Protein AF-A0A3N0VJS0-F1 (afdb_monomer)

InterPro domains:
  IPR021455 Protein of unknown function DUF3106 [PF11304] (31-137)

Structure (mmCIF, N/CA/C/O backbone):
data_AF-A0A3N0VJS0-F1
#
_entry.id   AF-A0A3N0VJS0-F1
#
loop_
_atom_site.group_PDB
_atom_site.id
_atom_site.type_symbol
_atom_site.label_atom_id
_atom_site.label_alt_id
_atom_site.label_comp_id
_atom_site.label_asym_id
_atom_site.label_entity_id
_atom_site.label_seq_id
_atom_site.pdbx_PDB_ins_code
_atom_site.Cartn_x
_atom_site.Cartn_y
_atom_site.Cartn_z
_atom_site.occupancy
_atom_site.B_iso_or_equiv
_atom_site.auth_seq_id
_atom_site.auth_comp_id
_atom_site.auth_asym_id
_atom_site.auth_atom_id
_atom_site.pdbx_PDB_model_num
ATOM 1 N N . MET A 1 1 ? 15.153 22.102 -9.097 1.00 31.20 1 MET A N 1
ATOM 2 C CA . MET A 1 1 ? 15.606 20.807 -8.544 1.00 31.20 1 MET A CA 1
ATOM 3 C C . MET A 1 1 ? 14.371 19.966 -8.296 1.00 31.20 1 MET A C 1
ATOM 5 O O . MET A 1 1 ? 13.789 20.044 -7.224 1.00 31.20 1 MET A O 1
ATOM 9 N N . GLU A 1 2 ? 13.907 19.251 -9.317 1.00 30.06 2 GLU A N 1
ATOM 10 C CA . GLU A 1 2 ? 12.776 18.336 -9.169 1.00 30.06 2 GLU A CA 1
ATOM 11 C C . GLU A 1 2 ? 13.295 17.010 -8.624 1.00 30.06 2 GLU A C 1
ATOM 13 O O . GLU A 1 2 ? 13.974 16.250 -9.314 1.00 30.06 2 GLU A O 1
ATOM 18 N N . VAL A 1 3 ? 13.022 16.757 -7.346 1.00 33.56 3 VAL A N 1
ATOM 19 C CA . VAL A 1 3 ? 13.246 15.449 -6.737 1.00 33.56 3 VAL A CA 1
ATOM 20 C C . VAL A 1 3 ? 12.113 14.550 -7.220 1.00 33.56 3 VAL A C 1
ATOM 22 O O . VAL A 1 3 ? 11.070 14.435 -6.581 1.00 33.56 3 VAL A O 1
ATOM 25 N N . VAL A 1 4 ? 12.300 13.943 -8.392 1.00 38.41 4 VAL A N 1
ATOM 26 C CA . VAL A 1 4 ? 11.505 12.792 -8.826 1.00 38.41 4 VAL A CA 1
ATOM 27 C C . VAL A 1 4 ? 11.850 11.659 -7.863 1.00 38.41 4 VAL A C 1
ATOM 29 O O . VAL A 1 4 ? 12.851 10.961 -8.032 1.00 38.41 4 VAL A O 1
ATOM 32 N N . VAL A 1 5 ? 11.071 11.550 -6.784 1.00 37.94 5 VAL A N 1
ATOM 33 C CA . VAL A 1 5 ? 11.158 10.453 -5.818 1.00 37.94 5 VAL A CA 1
ATOM 34 C C . VAL A 1 5 ? 10.912 9.168 -6.595 1.00 37.94 5 VAL A C 1
ATOM 36 O O . VAL A 1 5 ? 9.819 8.926 -7.107 1.00 37.94 5 VAL A O 1
ATOM 39 N N . ARG A 1 6 ? 11.993 8.405 -6.754 1.00 43.31 6 ARG A N 1
ATOM 40 C CA . ARG A 1 6 ? 12.036 7.130 -7.457 1.00 43.31 6 ARG A CA 1
ATOM 41 C C . ARG A 1 6 ? 11.068 6.178 -6.767 1.00 43.31 6 ARG A C 1
ATOM 43 O O . ARG A 1 6 ? 11.191 5.890 -5.584 1.00 43.31 6 ARG A O 1
ATOM 50 N N . LEU A 1 7 ? 10.052 5.799 -7.526 1.00 39.31 7 LEU A N 1
ATOM 51 C CA . LEU A 1 7 ? 8.934 4.980 -7.110 1.00 39.31 7 LEU A CA 1
ATOM 52 C C . LEU A 1 7 ? 9.391 3.516 -7.138 1.00 39.31 7 LEU A C 1
ATOM 54 O O . LEU A 1 7 ? 9.301 2.891 -8.187 1.00 39.31 7 LEU A O 1
ATOM 58 N N . ASP A 1 8 ? 9.909 2.979 -6.032 1.00 40.78 8 ASP A N 1
ATOM 59 C CA . ASP A 1 8 ? 10.103 1.531 -5.897 1.00 40.78 8 ASP A CA 1
ATOM 60 C C . ASP A 1 8 ? 8.716 0.867 -5.782 1.00 40.78 8 ASP A C 1
ATOM 62 O O . ASP A 1 8 ? 8.201 0.607 -4.697 1.00 40.78 8 ASP A O 1
ATOM 66 N N . LEU A 1 9 ? 8.097 0.527 -6.918 1.00 38.47 9 LEU A N 1
ATOM 67 C CA . LEU A 1 9 ? 6.846 -0.252 -6.985 1.00 38.47 9 LEU A CA 1
ATOM 68 C C . LEU A 1 9 ? 6.993 -1.626 -6.293 1.00 38.47 9 LEU A C 1
ATOM 70 O O . LEU A 1 9 ? 6.009 -2.308 -6.004 1.00 38.47 9 LEU A O 1
ATOM 74 N N . ARG A 1 10 ? 8.236 -2.014 -5.992 1.00 38.97 10 ARG A N 1
ATOM 75 C CA . ARG A 1 10 ? 8.681 -3.196 -5.248 1.00 38.97 10 ARG A CA 1
ATOM 76 C C . ARG A 1 10 ? 7.975 -3.334 -3.903 1.00 38.97 10 ARG A C 1
ATOM 78 O O . ARG A 1 10 ? 7.551 -4.442 -3.579 1.00 38.97 10 ARG A O 1
ATOM 85 N N . HIS A 1 11 ? 7.778 -2.253 -3.147 1.00 40.31 11 HIS A N 1
ATOM 86 C CA . HIS A 1 11 ? 7.129 -2.342 -1.833 1.00 40.31 11 HIS A CA 1
ATOM 87 C C . HIS A 1 11 ? 5.613 -2.176 -1.920 1.00 40.31 11 HIS A C 1
ATOM 89 O O . HIS A 1 11 ? 4.891 -2.808 -1.148 1.00 40.31 11 HIS A O 1
ATOM 95 N N . PHE A 1 12 ? 5.112 -1.442 -2.920 1.00 41.69 12 PHE A N 1
ATOM 96 C CA . PHE A 1 12 ? 3.679 -1.401 -3.212 1.00 41.69 12 PHE A CA 1
ATOM 97 C C . PHE A 1 12 ? 3.140 -2.773 -3.627 1.00 41.69 12 PHE A C 1
ATOM 99 O O . PHE A 1 12 ? 2.008 -3.114 -3.300 1.00 41.69 12 PHE A O 1
ATOM 106 N N . LEU A 1 13 ? 3.957 -3.581 -4.307 1.00 39.44 13 LEU A N 1
ATOM 107 C CA . LEU A 1 13 ? 3.586 -4.920 -4.737 1.00 39.44 13 LEU A CA 1
ATOM 108 C C . LEU A 1 13 ? 3.952 -5.979 -3.688 1.00 39.44 13 LEU A C 1
ATOM 110 O O . LEU A 1 13 ? 3.093 -6.782 -3.362 1.00 39.44 13 LEU A O 1
ATOM 114 N N . ALA A 1 14 ? 5.117 -5.936 -3.036 1.00 37.28 14 ALA A N 1
ATOM 115 C CA . ALA A 1 14 ? 5.469 -6.918 -1.998 1.00 37.28 14 ALA A CA 1
ATOM 116 C C . ALA A 1 14 ? 4.579 -6.843 -0.739 1.00 37.28 14 ALA A C 1
ATOM 118 O O . ALA A 1 14 ? 4.229 -7.879 -0.174 1.00 37.28 14 ALA A O 1
ATOM 119 N N . VAL A 1 15 ? 4.128 -5.650 -0.329 1.00 46.19 15 VAL A N 1
ATOM 120 C CA . VAL A 1 15 ? 3.191 -5.504 0.806 1.00 46.19 15 VAL A CA 1
ATOM 121 C C . VAL A 1 15 ? 1.756 -5.901 0.417 1.00 46.19 15 VAL A C 1
ATOM 123 O O . VAL A 1 15 ? 0.956 -6.293 1.268 1.00 46.19 15 VAL A O 1
ATOM 126 N N . LEU A 1 16 ? 1.425 -5.864 -0.877 1.00 45.94 16 LEU A N 1
ATOM 127 C CA . LEU A 1 16 ? 0.124 -6.267 -1.423 1.00 45.94 16 LEU A CA 1
ATOM 128 C C . LEU A 1 16 ? 0.080 -7.744 -1.867 1.00 45.94 16 LEU A C 1
ATOM 130 O O . LEU A 1 16 ? -1.015 -8.281 -2.051 1.00 45.94 16 LEU A O 1
ATOM 134 N N . LEU A 1 17 ? 1.250 -8.377 -2.033 1.00 47.22 17 LEU A N 1
ATOM 135 C CA . LEU A 1 17 ? 1.466 -9.727 -2.573 1.00 47.22 17 LEU A CA 1
ATOM 136 C C . LEU A 1 17 ? 1.878 -10.765 -1.522 1.00 47.22 17 LEU A C 1
ATOM 138 O O . LEU A 1 17 ? 2.012 -11.938 -1.851 1.00 47.22 17 LEU A O 1
ATOM 142 N N . MET A 1 18 ? 2.005 -10.407 -0.243 1.00 47.59 18 MET A N 1
ATOM 143 C CA . MET A 1 18 ? 1.989 -11.420 0.821 1.00 47.59 18 MET A CA 1
ATOM 144 C C . MET A 1 18 ? 0.544 -11.807 1.149 1.00 47.59 18 MET A C 1
ATOM 146 O O . MET A 1 18 ? 0.011 -11.562 2.229 1.00 47.59 18 MET A O 1
ATOM 150 N N . ALA A 1 19 ? -0.117 -12.402 0.155 1.00 53.59 19 ALA A N 1
ATOM 151 C CA . ALA A 1 19 ? -1.418 -13.038 0.276 1.00 53.59 19 ALA A CA 1
ATOM 152 C C . ALA A 1 19 ? -1.252 -14.476 0.791 1.00 53.59 19 ALA A C 1
ATOM 154 O O . ALA A 1 19 ? -1.581 -15.437 0.108 1.00 53.59 19 ALA A O 1
ATOM 155 N N . THR A 1 20 ? -0.775 -14.612 2.024 1.00 52.06 20 THR A N 1
ATOM 156 C CA . THR A 1 20 ? -1.018 -15.803 2.849 1.00 52.06 20 THR A CA 1
ATOM 157 C C . THR A 1 20 ? -1.493 -15.357 4.225 1.00 52.06 20 THR A C 1
ATOM 159 O O . THR A 1 20 ? -0.947 -15.735 5.256 1.00 52.06 20 THR A O 1
ATOM 162 N N . SER A 1 21 ? -2.509 -14.495 4.264 1.00 48.75 21 SER A N 1
ATOM 163 C CA . SER A 1 21 ? -3.336 -14.398 5.462 1.00 48.75 21 SER A CA 1
ATOM 164 C C . SER A 1 21 ? -4.265 -15.597 5.410 1.00 48.75 21 SER A C 1
ATOM 166 O O . SER A 1 21 ? -5.201 -15.615 4.610 1.00 48.75 21 SER A O 1
ATOM 168 N N . SER A 1 22 ? -3.954 -16.627 6.196 1.00 44.66 22 SER A N 1
ATOM 169 C CA . SER A 1 22 ? -4.880 -17.716 6.476 1.00 44.66 22 SER A CA 1
ATOM 170 C C . SER A 1 22 ? -6.246 -17.101 6.754 1.00 44.66 22 SER A C 1
ATOM 172 O O . SER A 1 22 ? -6.393 -16.321 7.696 1.00 44.66 22 SER A O 1
ATOM 174 N N . GLN A 1 23 ? -7.228 -17.408 5.908 1.00 45.56 23 GLN A N 1
ATOM 175 C CA . GLN A 1 23 ? -8.627 -17.114 6.187 1.00 45.56 23 GLN A CA 1
ATOM 176 C C . GLN A 1 23 ? -9.054 -18.056 7.312 1.00 45.56 23 GLN A C 1
ATOM 178 O O . GLN A 1 23 ? -9.759 -19.035 7.098 1.00 45.56 23 GLN A O 1
ATOM 183 N N . LEU A 1 24 ? -8.570 -17.808 8.527 1.00 47.25 24 LEU A N 1
ATOM 184 C CA . LEU A 1 24 ? -9.291 -18.277 9.691 1.00 47.25 24 LEU A CA 1
ATOM 185 C C . LEU A 1 24 ? -10.665 -17.615 9.575 1.00 47.25 24 LEU A C 1
ATOM 187 O O . LEU A 1 24 ? -10.732 -16.394 9.416 1.00 47.25 24 LEU A O 1
ATOM 191 N N . LEU A 1 25 ? -11.738 -18.410 9.612 1.00 47.09 25 LEU A N 1
ATOM 192 C CA . LEU A 1 25 ? -13.101 -17.940 9.878 1.00 47.09 25 LEU A CA 1
ATOM 193 C C . LEU A 1 25 ? -13.143 -17.336 11.298 1.00 47.09 25 LEU A C 1
ATOM 195 O O . LEU A 1 25 ? -13.806 -17.834 12.201 1.00 47.09 25 LEU A O 1
ATOM 199 N N . ALA A 1 26 ? -12.362 -16.290 11.533 1.00 54.22 26 ALA A N 1
ATOM 200 C CA . ALA A 1 26 ? -12.489 -15.445 12.692 1.00 54.22 26 ALA A CA 1
ATOM 201 C C . ALA A 1 26 ? -13.649 -14.501 12.391 1.00 54.22 26 ALA A C 1
ATOM 203 O O . ALA A 1 26 ? -13.669 -13.852 11.342 1.00 54.22 26 ALA A O 1
ATOM 204 N N . ALA A 1 27 ? -14.624 -14.447 13.298 1.00 67.31 27 ALA A N 1
ATOM 205 C CA . ALA A 1 27 ? -15.672 -13.439 13.248 1.00 67.31 27 ALA A CA 1
ATOM 206 C C . ALA A 1 27 ? -15.028 -12.060 13.036 1.00 67.31 27 ALA A C 1
ATOM 208 O O . ALA A 1 27 ? -14.044 -11.724 13.705 1.00 67.31 27 ALA A O 1
ATOM 209 N N . ALA A 1 28 ?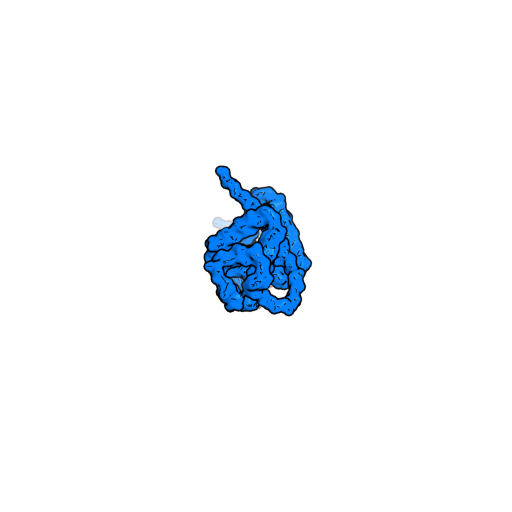 -15.541 -11.288 12.073 1.00 76.88 28 ALA A N 1
ATOM 210 C CA . ALA A 1 28 ? -14.953 -9.997 11.742 1.00 76.88 28 ALA A CA 1
ATOM 211 C C . ALA A 1 28 ? -14.888 -9.116 13.001 1.00 76.88 28 ALA A C 1
ATOM 213 O O . ALA A 1 28 ? -15.894 -9.016 13.714 1.00 76.88 28 ALA A O 1
ATOM 214 N N . PRO A 1 29 ? -13.727 -8.494 13.284 1.00 85.56 29 PRO A N 1
ATOM 215 C CA . PRO A 1 29 ? -13.489 -7.837 14.559 1.00 85.56 29 PRO A CA 1
ATOM 216 C C . PRO A 1 29 ? -14.524 -6.740 14.785 1.00 85.56 29 PRO A C 1
ATOM 218 O O . PRO A 1 29 ? -14.907 -6.035 13.848 1.00 85.56 29 PRO A O 1
ATOM 221 N N . GLN A 1 30 ? -14.968 -6.617 16.030 1.00 90.62 30 GLN A N 1
ATOM 222 C CA . GLN A 1 30 ? -15.715 -5.453 16.489 1.00 90.62 30 GLN A CA 1
ATOM 223 C C . GLN A 1 30 ? -14.749 -4.379 16.971 1.00 90.62 30 GLN A C 1
ATOM 225 O O . GLN A 1 30 ? -13.604 -4.685 17.314 1.00 90.62 30 GLN A O 1
ATOM 230 N N . TRP A 1 31 ? -15.209 -3.132 17.019 1.00 89.88 31 TRP A N 1
ATOM 231 C CA . TRP A 1 31 ? -14.392 -1.980 17.394 1.00 89.88 31 TRP A CA 1
ATOM 232 C C . TRP A 1 31 ? -13.645 -2.196 18.716 1.00 89.88 31 TRP A C 1
ATOM 234 O O . TRP A 1 31 ? -12.444 -1.947 18.810 1.00 89.88 31 TRP A O 1
ATOM 244 N N . GLN A 1 32 ? -14.337 -2.741 19.717 1.00 90.00 32 GLN A N 1
ATOM 245 C CA . GLN A 1 32 ? -13.798 -3.038 21.048 1.00 90.00 32 GLN A CA 1
ATOM 246 C C . GLN A 1 32 ? -12.710 -4.126 21.076 1.00 90.00 32 GLN A C 1
ATOM 248 O O . GLN A 1 32 ? -11.922 -4.169 22.014 1.00 90.00 32 GLN A O 1
ATOM 253 N N . ASN A 1 33 ? -12.647 -4.987 20.054 1.00 89.25 33 ASN A N 1
ATOM 254 C CA . ASN A 1 33 ? -11.657 -6.066 19.958 1.00 89.25 33 ASN A CA 1
ATOM 255 C C . ASN A 1 33 ? -10.362 -5.612 19.261 1.00 89.25 33 ASN A C 1
ATOM 257 O O . ASN A 1 33 ? -9.416 -6.391 19.149 1.00 89.25 33 ASN A O 1
ATOM 261 N N . LEU A 1 34 ? -10.320 -4.377 18.754 1.00 89.31 34 LEU A N 1
ATOM 262 C CA . LEU A 1 34 ? -9.126 -3.781 18.163 1.00 89.31 34 LEU A CA 1
ATOM 263 C C . LEU A 1 34 ? -8.190 -3.259 19.257 1.00 89.31 34 LEU A C 1
ATOM 265 O O . LEU A 1 34 ? -8.634 -2.758 20.289 1.00 89.31 34 LEU A O 1
ATOM 269 N N . SER A 1 35 ? -6.881 -3.311 19.011 1.00 91.19 35 SER A N 1
ATOM 270 C CA . SER A 1 35 ? -5.913 -2.685 19.909 1.00 91.19 35 SER A CA 1
ATOM 271 C C . SER A 1 35 ? -6.081 -1.157 19.912 1.00 91.19 35 SER A C 1
ATOM 273 O O . SER A 1 35 ? -6.500 -0.581 18.901 1.00 91.19 35 SER A O 1
ATOM 275 N N . PRO A 1 36 ? -5.678 -0.455 20.988 1.00 91.62 36 PRO A N 1
ATOM 276 C CA . PRO A 1 36 ? -5.749 1.006 21.034 1.00 91.62 36 PRO A CA 1
ATOM 277 C C . PRO A 1 36 ? -5.017 1.682 19.865 1.00 91.62 36 PRO A C 1
ATOM 279 O O . PRO A 1 36 ? -5.491 2.678 19.320 1.00 91.62 36 PRO A O 1
ATOM 282 N N . GLN A 1 37 ? -3.886 1.117 19.420 1.00 88.62 37 GLN A N 1
ATOM 283 C CA . GLN A 1 37 ? -3.163 1.653 18.263 1.00 88.62 37 GLN A CA 1
ATOM 284 C C . GLN A 1 37 ? -3.923 1.427 16.948 1.00 88.62 37 GLN A C 1
ATOM 286 O O . GLN A 1 37 ? -3.906 2.296 16.079 1.00 88.62 37 GLN A O 1
ATOM 291 N N . GLN A 1 38 ? -4.613 0.293 16.788 1.00 89.38 38 GLN A N 1
ATOM 292 C CA . GLN A 1 38 ? -5.453 0.046 15.613 1.00 89.38 38 GLN A CA 1
ATOM 293 C C . GLN A 1 38 ? -6.658 0.992 15.582 1.00 89.38 38 GLN A C 1
ATOM 295 O O . GLN A 1 38 ? -6.950 1.572 14.537 1.00 89.38 38 GLN A O 1
ATOM 300 N N . GLN A 1 39 ? -7.321 1.192 16.723 1.00 92.00 39 GLN A N 1
ATOM 301 C CA . GLN A 1 39 ? -8.429 2.139 16.853 1.00 92.00 39 GLN A CA 1
ATOM 302 C C . GLN A 1 39 ? -7.989 3.558 16.481 1.00 92.00 39 GLN A C 1
ATOM 304 O O . GLN A 1 39 ? -8.662 4.210 15.688 1.00 92.00 39 GLN A O 1
ATOM 309 N N . ALA A 1 40 ? -6.827 4.013 16.962 1.00 90.50 40 ALA A N 1
ATOM 310 C CA . ALA A 1 40 ? -6.293 5.336 16.633 1.00 90.50 40 ALA A CA 1
ATOM 311 C C . ALA A 1 40 ? -6.030 5.527 15.126 1.00 90.50 40 ALA A C 1
ATOM 313 O O . ALA A 1 40 ? -6.234 6.619 14.601 1.00 90.50 40 ALA A O 1
ATOM 314 N N . LEU A 1 41 ? -5.619 4.470 14.416 1.00 87.56 41 LEU A N 1
ATOM 315 C CA . LEU A 1 41 ? -5.406 4.513 12.965 1.00 87.56 41 LEU A CA 1
ATOM 316 C C . LEU A 1 41 ? -6.711 4.483 12.161 1.00 87.56 41 LEU A C 1
ATOM 318 O O . LEU A 1 41 ? -6.786 5.086 11.092 1.00 87.56 41 LEU A O 1
ATOM 322 N N . ILE A 1 42 ? -7.732 3.773 12.646 1.00 89.06 42 ILE A N 1
ATOM 323 C CA . ILE A 1 42 ? -9.007 3.614 11.934 1.00 89.06 42 ILE A CA 1
ATOM 324 C C . ILE A 1 42 ? -9.969 4.764 12.248 1.00 89.06 42 ILE A C 1
ATOM 326 O O . ILE A 1 42 ? -10.746 5.150 11.376 1.00 89.06 42 ILE A O 1
ATOM 330 N N . ALA A 1 43 ? -9.898 5.349 13.446 1.00 90.38 43 ALA A N 1
ATOM 331 C CA . ALA A 1 43 ? -10.789 6.413 13.902 1.00 90.38 43 ALA A CA 1
ATOM 332 C C . ALA A 1 43 ? -10.943 7.556 12.881 1.00 90.38 43 ALA A C 1
ATOM 334 O O . ALA A 1 43 ? -12.085 7.885 12.561 1.00 90.38 43 ALA A O 1
ATOM 335 N N . PRO A 1 44 ? -9.877 8.105 12.263 1.00 85.94 44 PRO A N 1
ATOM 336 C CA . PRO A 1 44 ? -10.029 9.145 11.245 1.00 85.94 44 PRO A CA 1
ATOM 337 C C . PRO A 1 44 ? -10.857 8.694 10.032 1.00 85.94 44 PRO A C 1
ATOM 339 O O . PRO A 1 44 ? -11.647 9.470 9.499 1.00 85.94 44 PRO A O 1
ATOM 342 N N . ALA A 1 45 ? -10.726 7.430 9.614 1.00 83.94 45 ALA A N 1
ATOM 343 C CA . ALA A 1 45 ? -11.443 6.883 8.461 1.00 83.94 45 ALA A CA 1
ATOM 344 C C . ALA A 1 45 ? -12.952 6.720 8.712 1.00 83.94 45 ALA A C 1
ATOM 346 O O . ALA A 1 45 ? -13.737 6.761 7.766 1.00 83.94 45 ALA A O 1
ATOM 347 N N . ILE A 1 46 ? -13.351 6.553 9.974 1.00 88.19 46 ILE A N 1
ATOM 348 C CA . ILE A 1 46 ? -14.751 6.440 10.414 1.00 88.19 46 ILE A CA 1
ATOM 349 C C . ILE A 1 46 ? -15.239 7.695 11.153 1.00 88.19 46 ILE A C 1
ATOM 351 O O . ILE A 1 46 ? -16.247 7.640 11.847 1.00 88.19 46 ILE A O 1
ATOM 355 N N . LYS A 1 47 ? -14.515 8.820 11.049 1.00 86.19 47 LYS A N 1
ATOM 356 C CA . LYS A 1 47 ? -14.825 10.087 11.744 1.00 86.19 47 LYS A CA 1
ATOM 357 C C . LYS A 1 47 ? -14.922 9.974 13.279 1.00 86.19 47 LYS A C 1
ATOM 359 O O . LYS A 1 47 ? -15.567 10.790 13.922 1.00 86.19 47 LYS A O 1
ATOM 364 N N . GLY A 1 48 ? -14.255 8.985 13.869 1.00 83.25 48 GLY A N 1
ATOM 365 C CA . GLY A 1 48 ? -14.238 8.727 15.311 1.00 83.25 48 GLY A CA 1
ATOM 366 C C . GLY A 1 48 ? -15.451 7.956 15.838 1.00 83.25 48 GLY A C 1
ATOM 367 O O . GLY A 1 48 ? -15.533 7.708 17.038 1.00 83.25 48 GLY A O 1
ATOM 368 N N . GLU A 1 49 ? -16.380 7.547 14.974 1.00 88.75 49 GLU A N 1
ATOM 369 C CA . GLU A 1 49 ? -17.626 6.903 15.386 1.00 88.75 49 GLU A CA 1
ATOM 370 C C . GLU A 1 49 ? -17.474 5.377 15.459 1.00 88.75 49 GLU A C 1
ATOM 372 O O . GLU A 1 49 ? -17.646 4.669 14.470 1.00 88.75 49 GLU A O 1
ATOM 377 N N . ALA A 1 50 ? -17.188 4.850 16.652 1.00 87.75 50 ALA A N 1
ATOM 378 C CA . ALA A 1 50 ? -17.038 3.409 16.897 1.00 87.75 50 ALA A CA 1
ATOM 379 C C . ALA A 1 50 ? -18.212 2.568 16.355 1.00 87.75 50 ALA A C 1
ATOM 381 O O . ALA A 1 50 ? -17.998 1.549 15.702 1.00 87.75 50 ALA A O 1
ATOM 382 N N . ALA A 1 51 ? -19.449 3.036 16.554 1.00 89.12 51 ALA A N 1
ATOM 383 C CA . ALA A 1 51 ? -20.650 2.353 16.076 1.00 89.12 51 ALA A CA 1
ATOM 384 C C . ALA A 1 51 ? -20.688 2.210 14.543 1.00 89.12 51 ALA A C 1
ATOM 386 O O . ALA A 1 51 ? -21.184 1.207 14.032 1.00 89.12 51 ALA A O 1
ATOM 387 N N . VAL A 1 52 ? -20.122 3.172 13.800 1.00 89.50 52 VAL A N 1
ATOM 388 C CA . VAL A 1 52 ? -20.033 3.101 12.334 1.00 89.50 52 VAL A CA 1
ATOM 389 C C . VAL A 1 52 ? -19.132 1.951 11.912 1.00 89.50 52 VAL A C 1
ATOM 391 O O . VAL A 1 52 ? -19.445 1.277 10.935 1.00 89.50 52 VAL A O 1
ATOM 394 N N . PHE A 1 53 ? -18.045 1.688 12.646 1.00 90.69 53 PHE A N 1
ATOM 395 C CA . PHE A 1 53 ? -17.164 0.561 12.348 1.00 90.69 53 PHE A CA 1
ATOM 396 C C . PHE A 1 53 ? -17.913 -0.766 12.427 1.00 90.69 53 PHE A C 1
ATOM 398 O O . PHE A 1 53 ? -17.830 -1.548 11.484 1.00 90.69 53 PHE A O 1
ATOM 405 N N . ASP A 1 54 ? -18.675 -0.992 13.498 1.00 91.00 54 ASP A N 1
ATOM 406 C CA . ASP A 1 54 ? -19.409 -2.244 13.720 1.00 91.00 54 ASP A CA 1
ATOM 407 C C . ASP A 1 54 ? -20.549 -2.459 12.710 1.00 91.00 54 ASP A C 1
ATOM 409 O O . ASP A 1 54 ? -20.908 -3.599 12.420 1.00 91.00 54 ASP A O 1
ATOM 413 N N . GLN A 1 55 ? -21.062 -1.384 12.104 1.00 90.62 55 GLN A N 1
ATOM 414 C CA . GLN A 1 55 ? -22.056 -1.435 11.025 1.00 90.62 55 GLN A CA 1
ATOM 415 C C . GLN A 1 55 ? -21.458 -1.724 9.638 1.00 90.62 55 GLN A C 1
ATOM 417 O O . GLN A 1 55 ? -22.200 -2.032 8.701 1.00 90.62 55 GLN A O 1
ATOM 422 N N . LEU A 1 56 ? -20.135 -1.620 9.458 1.00 87.88 56 LEU A N 1
ATOM 423 C CA . LEU A 1 56 ? -19.508 -1.949 8.175 1.00 87.88 56 LEU A CA 1
ATOM 424 C C . LEU A 1 56 ? -19.659 -3.448 7.881 1.00 87.88 56 LEU A C 1
ATOM 426 O O . LEU A 1 56 ? -19.605 -4.246 8.812 1.00 87.88 56 LEU A O 1
ATOM 430 N N . PRO A 1 57 ? -19.734 -3.868 6.604 1.00 90.12 57 PRO A N 1
ATOM 431 C CA . PRO A 1 57 ? -19.703 -5.285 6.252 1.00 90.12 57 PRO A CA 1
ATOM 432 C C . PRO A 1 57 ? -18.478 -5.991 6.841 1.00 90.12 57 PRO A C 1
ATOM 434 O O . PRO A 1 57 ? -17.385 -5.419 6.860 1.00 90.12 57 PRO A O 1
ATOM 437 N N . ASP A 1 58 ? -18.632 -7.250 7.245 1.00 88.00 58 ASP A N 1
ATOM 438 C CA . ASP A 1 58 ? -17.587 -8.058 7.890 1.00 88.00 58 ASP A CA 1
ATOM 439 C C . ASP A 1 58 ? -16.253 -8.016 7.137 1.00 88.00 58 ASP A C 1
ATOM 441 O O . ASP A 1 58 ? -15.201 -7.715 7.707 1.00 88.00 58 ASP A O 1
ATOM 445 N N . GLN A 1 59 ? -16.310 -8.199 5.815 1.00 83.81 59 GLN A N 1
ATOM 446 C CA . GLN A 1 59 ? -15.138 -8.131 4.948 1.00 83.81 59 GLN A CA 1
ATOM 447 C C . GLN A 1 59 ? -14.434 -6.767 5.032 1.00 83.81 59 GLN A C 1
ATOM 449 O O . GLN A 1 59 ? -13.207 -6.690 4.999 1.00 83.81 59 GLN A O 1
ATOM 454 N N . ARG A 1 60 ? -15.189 -5.671 5.154 1.00 86.19 60 ARG A N 1
ATOM 455 C CA . ARG A 1 60 ? -14.636 -4.317 5.259 1.00 86.19 60 ARG A CA 1
ATOM 456 C C . ARG A 1 60 ? -14.010 -4.074 6.631 1.00 86.19 60 ARG A C 1
ATOM 458 O O . ARG A 1 60 ? -12.914 -3.514 6.674 1.00 86.19 60 ARG A O 1
ATOM 465 N N . ARG A 1 61 ? -14.640 -4.535 7.719 1.00 89.94 61 ARG A N 1
ATOM 466 C CA . ARG A 1 61 ? -14.052 -4.476 9.072 1.00 89.94 61 ARG A CA 1
ATOM 467 C C . ARG A 1 61 ? -12.734 -5.238 9.127 1.00 89.94 61 ARG A C 1
ATOM 469 O O . ARG A 1 61 ? -11.726 -4.694 9.573 1.00 89.94 61 ARG A O 1
ATOM 476 N N . GLN A 1 62 ? -12.710 -6.448 8.570 1.00 89.00 62 GLN A N 1
ATOM 477 C CA . GLN A 1 62 ? -11.502 -7.262 8.494 1.00 89.00 62 GLN A CA 1
ATOM 478 C C . GLN A 1 62 ? -10.392 -6.571 7.688 1.00 89.00 62 GLN A C 1
ATOM 480 O O . GLN A 1 62 ? -9.256 -6.490 8.146 1.00 89.00 62 GLN A O 1
ATOM 485 N N . ARG A 1 63 ? -10.711 -5.989 6.523 1.00 84.00 63 ARG A N 1
ATOM 486 C CA . ARG A 1 63 ? -9.729 -5.252 5.705 1.00 84.00 63 ARG A CA 1
ATOM 487 C C . ARG A 1 63 ? -9.136 -4.040 6.422 1.00 84.00 63 ARG A C 1
ATOM 489 O O . ARG A 1 63 ? -7.940 -3.788 6.268 1.00 84.00 63 ARG A O 1
ATOM 496 N N . LEU A 1 64 ? -9.947 -3.300 7.178 1.00 86.00 64 LEU A N 1
ATOM 497 C CA . LEU A 1 64 ? -9.485 -2.166 7.981 1.00 86.00 64 LEU A CA 1
ATOM 498 C C . LEU A 1 64 ? -8.572 -2.626 9.120 1.00 86.00 64 LEU A C 1
ATOM 500 O O . LEU A 1 64 ? -7.487 -2.071 9.279 1.00 86.00 64 LEU A O 1
ATOM 504 N N . ALA A 1 65 ? -8.965 -3.670 9.851 1.00 87.75 65 ALA A N 1
ATOM 505 C CA . ALA A 1 65 ? -8.162 -4.237 10.930 1.00 87.75 65 ALA A CA 1
ATOM 506 C C . ALA A 1 65 ? -6.813 -4.778 10.422 1.00 87.75 65 ALA A C 1
ATOM 508 O O . ALA A 1 65 ? -5.763 -4.427 10.956 1.00 87.75 65 ALA A O 1
ATOM 509 N N . GLU A 1 66 ? -6.816 -5.559 9.336 1.00 86.56 66 GLU A N 1
ATOM 510 C CA . GLU A 1 66 ? -5.594 -6.041 8.675 1.00 86.56 66 GLU A CA 1
ATOM 511 C C . GLU A 1 66 ? -4.712 -4.882 8.190 1.00 86.56 66 GLU A C 1
ATOM 513 O O . GLU A 1 66 ? -3.490 -4.922 8.329 1.00 86.56 66 GLU A O 1
ATOM 518 N N . GLY A 1 67 ? -5.322 -3.844 7.610 1.00 85.31 67 GLY A N 1
ATOM 519 C CA . GLY A 1 67 ? -4.622 -2.643 7.160 1.00 85.31 67 GLY A CA 1
ATOM 520 C C . GLY A 1 67 ? -3.921 -1.917 8.304 1.00 85.31 67 GLY A C 1
ATOM 521 O O . GLY A 1 67 ? -2.742 -1.589 8.177 1.00 85.31 67 GLY A O 1
ATOM 522 N N . ALA A 1 68 ? -4.615 -1.736 9.429 1.00 86.62 68 ALA A N 1
ATOM 523 C CA . ALA A 1 68 ? -4.057 -1.126 10.629 1.00 86.62 68 ALA A CA 1
ATOM 524 C C . ALA A 1 68 ? -2.910 -1.966 11.210 1.00 86.62 68 ALA A C 1
ATOM 526 O O . ALA A 1 68 ? -1.846 -1.423 11.498 1.00 86.62 68 ALA A O 1
ATOM 527 N N . SER A 1 69 ? -3.066 -3.291 11.302 1.00 87.62 69 SER A N 1
ATOM 528 C CA . SER A 1 69 ? -1.985 -4.190 11.734 1.00 87.62 69 SER A CA 1
ATOM 529 C C . SER A 1 69 ? -0.741 -4.063 10.858 1.00 87.62 69 SER A C 1
ATOM 531 O O . SER A 1 69 ? 0.364 -3.932 11.380 1.00 87.62 69 SER A O 1
ATOM 533 N N . ARG A 1 70 ? -0.909 -4.050 9.528 1.00 83.44 70 ARG A N 1
ATOM 534 C CA . ARG A 1 70 ? 0.213 -3.871 8.594 1.00 83.44 70 ARG A CA 1
ATOM 535 C C . ARG A 1 70 ? 0.900 -2.526 8.798 1.00 83.44 70 ARG A C 1
ATOM 537 O O . ARG A 1 70 ? 2.120 -2.481 8.869 1.00 83.44 70 ARG A O 1
ATOM 544 N N . TRP A 1 71 ? 0.132 -1.448 8.942 1.00 85.81 71 TRP A N 1
ATOM 545 C CA . TRP A 1 71 ? 0.685 -0.114 9.180 1.00 85.81 71 TRP A CA 1
ATOM 546 C C . TRP A 1 71 ? 1.536 -0.050 10.454 1.00 85.81 71 TRP A C 1
ATOM 548 O O . TRP A 1 71 ? 2.608 0.558 10.474 1.00 85.81 71 TRP A O 1
ATOM 558 N N . LEU A 1 72 ? 1.081 -0.711 11.520 1.00 86.88 72 LEU A N 1
ATOM 559 C CA . LEU A 1 72 ? 1.813 -0.782 12.782 1.00 86.88 72 LEU A CA 1
ATOM 560 C C . LEU A 1 72 ? 3.120 -1.574 12.653 1.00 86.88 72 LEU A C 1
ATOM 562 O O . LEU A 1 72 ? 4.106 -1.196 13.277 1.00 86.88 72 LEU A O 1
ATOM 566 N N . GLN A 1 73 ? 3.156 -2.603 11.804 1.00 88.75 73 GLN A N 1
ATOM 567 C CA . GLN A 1 73 ? 4.351 -3.417 11.543 1.00 88.75 73 GLN A CA 1
ATOM 568 C C . GLN A 1 73 ? 5.356 -2.761 10.580 1.00 88.75 73 GLN A C 1
ATOM 570 O O . GLN A 1 73 ? 6.504 -3.194 10.522 1.00 88.75 73 GLN A O 1
ATOM 575 N N . MET A 1 74 ? 4.954 -1.729 9.830 1.00 86.06 74 MET A N 1
ATOM 576 C CA . MET A 1 74 ? 5.836 -1.036 8.885 1.00 86.06 74 MET A CA 1
ATOM 577 C C . MET A 1 74 ? 6.939 -0.230 9.584 1.00 86.06 74 MET A C 1
ATOM 579 O O . MET A 1 74 ? 6.697 0.423 10.604 1.00 86.06 74 MET A O 1
ATOM 583 N N . SER A 1 75 ? 8.128 -0.204 8.977 1.00 90.12 75 SER A N 1
ATOM 584 C CA . SER A 1 75 ? 9.198 0.735 9.333 1.00 90.12 75 SER A CA 1
ATOM 585 C C . SER A 1 75 ? 8.829 2.183 8.970 1.00 90.12 75 SER A C 1
ATOM 587 O O . SER A 1 75 ? 7.860 2.434 8.251 1.00 90.12 75 SER A O 1
ATOM 589 N N . ALA A 1 76 ? 9.604 3.159 9.453 1.00 87.12 76 ALA A N 1
ATOM 590 C CA . ALA A 1 76 ? 9.380 4.571 9.130 1.00 87.12 76 ALA A CA 1
ATOM 591 C C . ALA A 1 76 ? 9.429 4.838 7.613 1.00 87.12 76 ALA A C 1
ATOM 593 O O . ALA A 1 76 ? 8.527 5.489 7.086 1.00 87.12 76 ALA A O 1
ATOM 594 N N . ASP A 1 77 ? 10.409 4.261 6.912 1.00 84.69 77 ASP A N 1
ATOM 595 C CA . ASP A 1 77 ? 10.549 4.404 5.458 1.00 84.69 77 ASP A CA 1
ATOM 596 C C . ASP A 1 77 ? 9.366 3.776 4.712 1.00 84.69 77 ASP A C 1
ATOM 598 O O . ASP A 1 77 ? 8.780 4.393 3.824 1.00 84.69 77 ASP A O 1
ATOM 602 N N . GLN A 1 78 ? 8.934 2.584 5.135 1.00 84.06 78 GLN A N 1
ATOM 603 C CA . GLN A 1 78 ? 7.765 1.918 4.556 1.00 84.06 78 GLN A CA 1
ATOM 604 C C . GLN A 1 78 ? 6.480 2.729 4.761 1.00 84.06 78 GLN A C 1
ATOM 606 O O . GLN A 1 78 ? 5.643 2.801 3.861 1.00 84.06 78 GLN A O 1
ATOM 611 N N . ARG A 1 79 ? 6.312 3.373 5.925 1.00 85.50 79 ARG A N 1
ATOM 612 C CA . ARG A 1 79 ? 5.171 4.269 6.175 1.00 85.50 79 ARG A CA 1
ATOM 613 C C . ARG A 1 79 ? 5.244 5.537 5.331 1.00 85.50 79 ARG A C 1
ATOM 615 O O . ARG A 1 79 ? 4.198 6.000 4.875 1.00 85.50 79 ARG A O 1
ATOM 622 N N . ALA A 1 80 ? 6.433 6.101 5.117 1.00 86.19 80 ALA A N 1
ATOM 623 C CA . ALA A 1 80 ? 6.613 7.272 4.261 1.00 86.19 80 ALA A CA 1
ATOM 624 C C . ALA A 1 80 ? 6.200 6.960 2.816 1.00 86.19 80 ALA A C 1
ATOM 626 O O . ALA A 1 80 ? 5.385 7.683 2.237 1.00 86.19 80 ALA A O 1
ATOM 627 N N . GLU A 1 81 ? 6.663 5.829 2.280 1.00 80.12 81 GLU A N 1
ATOM 628 C CA . GLU A 1 81 ? 6.278 5.365 0.948 1.00 80.12 81 GLU A CA 1
ATOM 629 C C . GLU A 1 81 ? 4.766 5.095 0.867 1.00 80.12 81 GLU A C 1
ATOM 631 O O . GLU A 1 81 ? 4.075 5.626 -0.005 1.00 80.12 81 GLU A O 1
ATOM 636 N N . ALA A 1 82 ? 4.206 4.347 1.823 1.00 80.12 82 ALA A N 1
ATOM 637 C CA . ALA A 1 82 ? 2.774 4.054 1.859 1.00 80.12 82 ALA A CA 1
ATOM 638 C C . ALA A 1 82 ? 1.911 5.329 1.933 1.00 80.12 82 ALA A C 1
ATOM 640 O O . ALA A 1 82 ? 0.862 5.405 1.289 1.00 80.12 82 ALA A O 1
ATOM 641 N N . SER A 1 83 ? 2.362 6.347 2.673 1.00 81.94 83 SER A N 1
ATOM 642 C CA . SER A 1 83 ? 1.689 7.649 2.772 1.00 81.94 83 SER A CA 1
ATOM 643 C C . SER A 1 83 ? 1.688 8.391 1.437 1.00 81.94 83 SER A C 1
ATOM 645 O O . SER A 1 83 ? 0.654 8.923 1.029 1.00 81.94 83 SER A O 1
ATOM 647 N N . GLN A 1 84 ? 2.820 8.401 0.728 1.00 85.94 84 GLN A N 1
ATOM 648 C CA . GLN A 1 84 ? 2.923 9.011 -0.598 1.00 85.94 84 GLN A CA 1
ATOM 649 C C . GLN A 1 84 ? 1.977 8.330 -1.591 1.00 85.94 84 GLN A C 1
ATOM 651 O O . GLN A 1 84 ? 1.252 9.004 -2.323 1.00 85.94 84 GLN A O 1
ATOM 656 N N . GLN A 1 85 ? 1.922 7.001 -1.571 1.00 80.44 85 GLN A N 1
ATOM 657 C CA . GLN A 1 85 ? 1.057 6.237 -2.465 1.00 80.44 85 GLN A CA 1
ATOM 658 C C . GLN A 1 85 ? -0.425 6.442 -2.153 1.00 80.44 85 GLN A C 1
ATOM 660 O O . GLN A 1 85 ? -1.238 6.590 -3.068 1.00 80.44 85 GLN A O 1
ATOM 665 N N . LEU A 1 86 ? -0.781 6.528 -0.869 1.00 82.44 86 LEU A N 1
ATOM 666 C CA . LEU A 1 86 ? -2.132 6.886 -0.453 1.00 82.44 86 LEU A CA 1
ATOM 667 C C . LEU A 1 86 ? -2.509 8.294 -0.934 1.00 82.44 86 LEU A C 1
ATOM 669 O O . LEU A 1 86 ? -3.617 8.484 -1.430 1.00 82.44 86 LEU A O 1
ATOM 673 N N . ALA A 1 87 ? -1.598 9.264 -0.844 1.00 85.06 87 ALA A N 1
ATOM 674 C CA . ALA A 1 87 ? -1.839 10.612 -1.351 1.00 85.06 87 ALA A CA 1
ATOM 675 C C . ALA A 1 87 ? -2.056 10.617 -2.873 1.00 85.06 87 ALA A C 1
ATOM 677 O O . ALA A 1 87 ? -2.966 11.286 -3.362 1.00 85.06 87 ALA A O 1
ATOM 678 N N . THR A 1 88 ? -1.278 9.838 -3.630 1.00 84.12 88 THR A N 1
ATOM 679 C CA . THR A 1 88 ? -1.492 9.658 -5.075 1.00 84.12 88 THR A CA 1
ATOM 680 C C . THR A 1 88 ? -2.866 9.048 -5.353 1.00 84.12 88 THR A C 1
ATOM 682 O O . THR A 1 88 ? -3.630 9.593 -6.144 1.00 84.12 88 THR A O 1
ATOM 685 N N . TRP A 1 89 ? -3.236 7.981 -4.643 1.00 83.19 89 TRP A N 1
ATOM 686 C CA . TRP A 1 89 ? -4.548 7.338 -4.763 1.00 83.19 89 TRP A CA 1
ATOM 687 C C . TRP A 1 89 ? -5.720 8.285 -4.458 1.00 83.19 89 TRP A C 1
ATOM 689 O O . TRP A 1 89 ? -6.749 8.278 -5.141 1.00 83.19 89 TRP A O 1
ATOM 699 N N . GLN A 1 90 ? -5.577 9.128 -3.433 1.00 83.56 90 GLN A N 1
ATOM 700 C CA . GLN A 1 90 ? -6.590 10.116 -3.060 1.00 83.56 90 GLN A CA 1
ATOM 701 C C . GLN A 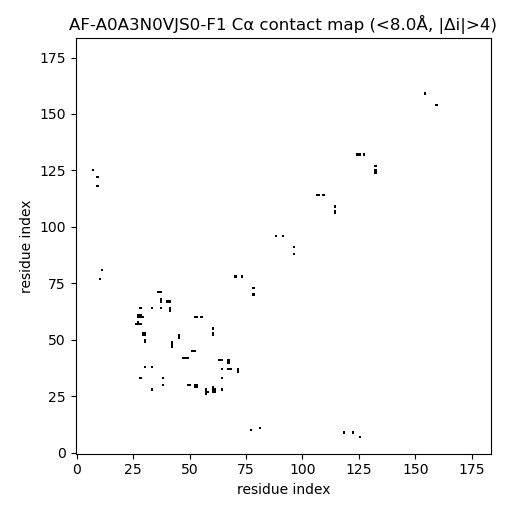1 90 ? -6.786 11.190 -4.136 1.00 83.56 90 GLN A C 1
ATOM 703 O O . GLN A 1 90 ? -7.907 11.671 -4.291 1.00 83.56 90 GLN A O 1
ATOM 708 N N . ARG A 1 91 ? -5.746 11.515 -4.912 1.00 90.62 91 ARG A N 1
ATOM 709 C CA . ARG A 1 91 ? -5.825 12.466 -6.033 1.00 90.62 91 ARG A CA 1
ATOM 710 C C . ARG A 1 91 ? -6.410 11.864 -7.313 1.00 90.62 91 ARG A C 1
ATOM 712 O O . ARG A 1 91 ? -6.904 12.623 -8.138 1.00 90.62 91 ARG A O 1
ATOM 719 N N . MET A 1 92 ? -6.378 10.539 -7.471 1.00 87.56 92 MET A N 1
ATOM 720 C CA . MET A 1 92 ? -6.971 9.863 -8.631 1.00 87.56 92 MET A CA 1
ATOM 721 C C . MET A 1 92 ? -8.491 10.056 -8.679 1.00 87.56 92 MET A C 1
ATOM 723 O O . MET A 1 92 ? -9.179 9.949 -7.656 1.00 87.56 92 MET A O 1
ATOM 727 N N . ASN A 1 93 ? -9.023 10.274 -9.878 1.00 91.19 93 ASN A N 1
ATOM 728 C CA . ASN A 1 93 ? -10.458 10.305 -10.136 1.00 91.19 93 ASN A CA 1
ATOM 729 C C . ASN A 1 93 ? -11.062 8.884 -10.178 1.00 91.19 93 ASN A C 1
ATOM 731 O O . ASN A 1 93 ? -10.363 7.877 -10.060 1.00 91.19 93 ASN A O 1
ATOM 735 N N . ALA A 1 94 ? -12.387 8.787 -10.316 1.00 89.62 94 ALA A N 1
ATOM 736 C CA . ALA A 1 94 ? -13.087 7.501 -10.285 1.00 89.62 94 ALA A CA 1
ATOM 737 C C . ALA A 1 94 ? -12.642 6.539 -11.403 1.00 89.62 94 ALA A C 1
ATOM 739 O O . ALA A 1 94 ? -12.471 5.350 -11.141 1.00 89.62 94 ALA A O 1
ATOM 740 N N . VAL A 1 95 ? -12.409 7.054 -12.615 1.00 89.62 95 VAL A N 1
ATOM 741 C CA . VAL A 1 95 ? -11.978 6.256 -13.773 1.00 89.62 95 VAL A CA 1
ATOM 742 C C . VAL A 1 95 ? -10.563 5.726 -13.558 1.00 89.62 95 VAL A C 1
ATOM 744 O O . VAL A 1 95 ? -10.316 4.535 -13.720 1.00 89.62 95 VAL A O 1
ATOM 747 N N . GLU A 1 96 ? -9.640 6.579 -13.117 1.00 82.06 96 GLU A N 1
ATOM 748 C CA . GLU A 1 96 ? -8.257 6.185 -12.826 1.00 82.06 96 GLU A CA 1
ATOM 749 C C . GLU A 1 96 ? -8.189 5.131 -11.717 1.00 82.06 96 GLU A C 1
ATOM 751 O O . GLU A 1 96 ? -7.485 4.126 -11.843 1.00 82.06 96 GLU A O 1
ATOM 756 N N . ARG A 1 97 ? -8.963 5.319 -10.639 1.00 82.12 97 ARG A N 1
ATOM 757 C CA . ARG A 1 97 ? -9.055 4.331 -9.557 1.00 82.12 97 ARG A CA 1
ATOM 758 C C . ARG A 1 97 ? -9.574 2.998 -10.069 1.00 82.12 97 ARG A C 1
ATOM 760 O O . ARG A 1 97 ? -9.010 1.967 -9.711 1.00 82.12 97 ARG A O 1
ATOM 767 N N . GLN A 1 98 ? -10.607 3.015 -10.908 1.00 85.94 98 GLN A N 1
ATOM 768 C CA . GLN A 1 98 ? -11.177 1.802 -11.483 1.00 85.94 98 GLN A CA 1
ATOM 769 C C . GLN A 1 98 ? -10.141 1.038 -12.318 1.00 85.94 98 GLN A C 1
ATOM 771 O O . GLN A 1 98 ? -9.925 -0.145 -12.072 1.00 85.94 98 GLN A O 1
ATOM 776 N N . GLN A 1 99 ? -9.396 1.727 -13.185 1.00 80.75 99 GLN A N 1
ATOM 777 C CA . GLN A 1 99 ? -8.327 1.110 -13.981 1.00 80.75 99 GLN A CA 1
ATOM 778 C C . GLN A 1 99 ? -7.222 0.484 -13.120 1.00 80.75 99 GLN A C 1
ATOM 780 O O . GLN A 1 99 ? -6.621 -0.526 -13.489 1.00 80.75 99 GLN A O 1
ATOM 785 N N . VAL A 1 100 ? -6.890 1.091 -11.978 1.00 81.25 100 VAL A N 1
ATOM 786 C CA . VAL A 1 100 ? -5.910 0.513 -11.048 1.00 81.25 100 VAL A CA 1
ATOM 787 C C . VAL A 1 100 ? -6.481 -0.724 -10.348 1.00 81.25 100 VAL A C 1
ATOM 789 O O . VAL A 1 100 ? -5.759 -1.707 -10.173 1.00 81.25 100 VAL A O 1
ATOM 792 N N . LEU A 1 101 ? -7.759 -0.706 -9.955 1.00 81.75 101 LEU A N 1
ATOM 793 C CA . LEU A 1 101 ? -8.420 -1.867 -9.350 1.00 81.75 101 LEU A CA 1
ATOM 794 C C . LEU A 1 101 ? -8.509 -3.043 -10.324 1.00 81.75 101 LEU A C 1
ATOM 796 O O . LEU A 1 101 ? -8.231 -4.169 -9.915 1.00 81.75 101 LEU A O 1
ATOM 800 N N . GLU A 1 102 ? -8.838 -2.782 -11.587 1.00 82.44 102 GLU A N 1
ATOM 801 C CA . GLU A 1 102 ? -8.915 -3.783 -12.657 1.00 82.44 102 GLU A CA 1
ATOM 802 C C . GLU A 1 102 ? -7.554 -4.427 -12.908 1.00 82.44 102 GLU A C 1
ATOM 804 O O . GLU A 1 102 ? -7.405 -5.634 -12.721 1.00 82.44 102 GLU A O 1
ATOM 809 N N . ARG A 1 103 ? -6.516 -3.620 -13.167 1.00 79.31 103 ARG A N 1
ATOM 810 C CA . ARG A 1 103 ? -5.145 -4.127 -13.351 1.00 79.31 103 ARG A CA 1
ATOM 811 C C . ARG A 1 103 ? -4.650 -4.928 -12.151 1.00 79.31 103 ARG A C 1
ATOM 813 O O . ARG A 1 103 ? -3.956 -5.933 -12.298 1.00 79.31 103 ARG A O 1
ATOM 820 N N . ARG A 1 104 ? -5.013 -4.509 -10.935 1.00 80.12 104 ARG A N 1
ATOM 821 C CA . ARG A 1 104 ? -4.695 -5.266 -9.722 1.00 80.12 104 ARG A CA 1
ATOM 822 C C . ARG A 1 104 ? -5.433 -6.604 -9.687 1.00 80.12 104 ARG A C 1
ATOM 824 O O . ARG A 1 104 ? -4.838 -7.593 -9.266 1.00 80.12 104 ARG A O 1
ATOM 831 N N . ALA A 1 105 ? -6.714 -6.636 -10.042 1.00 81.31 105 ALA A N 1
ATOM 832 C CA . ALA A 1 105 ? -7.504 -7.863 -10.064 1.00 81.31 105 ALA A CA 1
ATOM 833 C C . ALA A 1 105 ? -6.944 -8.857 -11.090 1.00 81.31 105 ALA A C 1
ATOM 835 O O . ALA A 1 105 ? -6.705 -10.010 -10.734 1.00 81.31 105 ALA A O 1
ATOM 836 N N . GLU A 1 106 ? -6.634 -8.386 -12.299 1.00 81.50 106 GLU A N 1
ATOM 837 C CA . GLU A 1 106 ? -5.970 -9.163 -13.350 1.00 81.50 106 GLU A CA 1
ATOM 838 C C . GLU A 1 106 ? -4.655 -9.751 -12.848 1.00 81.50 106 GLU A C 1
ATOM 840 O O . GLU A 1 106 ? -4.469 -10.966 -12.851 1.00 81.50 106 GLU A O 1
ATOM 845 N N . PHE A 1 107 ? -3.774 -8.914 -12.303 1.00 80.06 107 PHE A N 1
ATOM 846 C CA . PHE A 1 107 ? -2.490 -9.369 -11.793 1.00 80.06 107 PHE A CA 1
ATOM 847 C C . PHE A 1 107 ? -2.630 -10.408 -10.666 1.00 80.06 107 PHE A C 1
ATOM 849 O O . PHE A 1 107 ? -1.904 -11.399 -10.638 1.00 80.06 107 PHE A O 1
ATOM 856 N N . ARG A 1 108 ? -3.596 -10.234 -9.753 1.00 81.25 108 ARG A N 1
ATOM 857 C CA . ARG A 1 108 ? -3.863 -11.205 -8.676 1.00 81.25 108 ARG A CA 1
ATOM 858 C C . ARG A 1 108 ? -4.460 -12.518 -9.173 1.00 81.25 108 ARG A C 1
ATOM 860 O O . ARG A 1 108 ? -4.353 -13.512 -8.461 1.00 81.25 108 ARG A O 1
ATOM 867 N N . SER A 1 109 ? -5.103 -12.511 -10.337 1.00 86.06 109 SER A N 1
ATOM 868 C CA . SER A 1 109 ? -5.644 -13.717 -10.965 1.00 86.06 109 SER A CA 1
ATOM 869 C C . SER A 1 109 ? -4.571 -14.559 -11.662 1.00 86.06 109 SER A C 1
ATOM 871 O O . SER A 1 109 ? -4.794 -15.742 -11.910 1.00 86.06 109 SER A O 1
ATOM 873 N N . LEU A 1 110 ? -3.394 -13.980 -11.940 1.00 82.25 110 LEU A N 1
ATOM 874 C CA . LEU A 1 110 ? -2.280 -14.703 -12.549 1.00 82.25 110 LEU A CA 1
ATOM 875 C C . LEU A 1 110 ? -1.752 -15.804 -11.610 1.00 82.25 110 LEU A C 1
ATOM 877 O O . LEU A 1 110 ? -1.722 -15.606 -10.394 1.00 82.25 110 LEU A O 1
ATOM 881 N N . PRO A 1 111 ? -1.255 -16.937 -12.137 1.00 89.56 111 PRO A N 1
ATOM 882 C CA . PRO A 1 111 ? -0.503 -17.913 -11.350 1.00 89.56 111 PRO A CA 1
ATOM 883 C C . PRO A 1 111 ? 0.698 -17.274 -10.633 1.00 89.56 111 PRO A C 1
ATOM 885 O O . PRO A 1 111 ? 1.315 -16.343 -11.146 1.00 89.56 111 PRO A O 1
ATOM 888 N N . SER A 1 112 ? 1.095 -17.794 -9.470 1.00 84.62 112 SER A N 1
ATOM 889 C CA . SER A 1 112 ? 2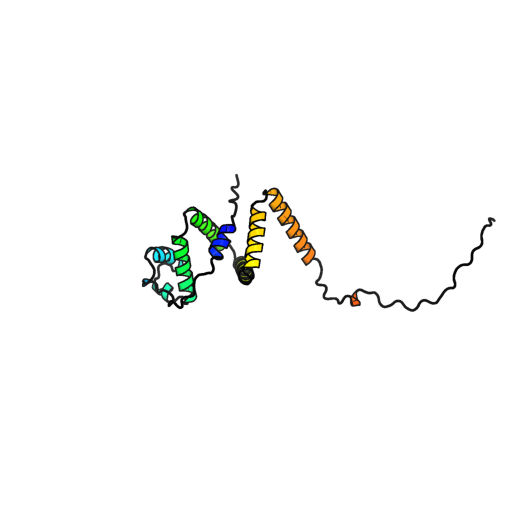.199 -17.224 -8.672 1.00 84.62 112 SER A CA 1
ATOM 890 C C . SER A 1 112 ? 3.524 -17.115 -9.439 1.00 84.62 112 SER A C 1
ATOM 892 O O . SER A 1 112 ? 4.251 -16.136 -9.283 1.00 84.62 112 SER A O 1
ATOM 894 N N . PHE A 1 113 ? 3.822 -18.082 -10.313 1.00 84.56 113 PHE A N 1
ATOM 895 C CA . PHE A 1 113 ? 4.989 -18.038 -11.198 1.00 84.56 113 PHE A CA 1
ATOM 896 C C . PHE A 1 113 ? 4.941 -16.846 -12.168 1.00 84.56 113 PHE A C 1
ATOM 898 O O . PHE A 1 113 ? 5.929 -16.134 -12.341 1.00 84.56 113 PHE A O 1
ATOM 905 N N . GLU A 1 114 ? 3.774 -16.596 -12.757 1.00 81.75 114 GLU A N 1
ATOM 906 C CA . GLU A 1 114 ? 3.527 -15.485 -13.677 1.00 81.75 114 GLU A CA 1
ATOM 907 C C . GLU A 1 114 ? 3.639 -14.131 -12.966 1.00 81.75 114 GLU A C 1
ATOM 909 O O . GLU A 1 114 ? 4.303 -13.217 -13.460 1.00 81.75 114 GLU A O 1
ATOM 914 N N . GLN A 1 115 ? 3.086 -14.033 -11.753 1.00 78.88 115 GLN A N 1
ATOM 915 C CA . GLN A 1 115 ? 3.256 -12.863 -10.888 1.00 78.88 115 GLN A CA 1
ATOM 916 C C . GLN A 1 115 ? 4.742 -12.594 -10.606 1.00 78.88 115 GLN A C 1
ATOM 918 O O . GLN A 1 115 ? 5.209 -11.463 -10.746 1.00 78.88 115 GLN A O 1
ATOM 923 N N . GLY A 1 116 ? 5.498 -13.640 -10.252 1.00 79.50 116 GLY A N 1
ATOM 924 C CA . GLY A 1 116 ? 6.935 -13.557 -9.991 1.00 79.50 116 GLY A CA 1
ATOM 925 C C . GLY A 1 116 ? 7.737 -13.097 -11.209 1.00 79.50 116 GLY A C 1
ATOM 926 O O . GLY A 1 116 ? 8.603 -12.231 -11.082 1.00 79.50 116 GLY A O 1
ATOM 927 N N . ARG A 1 117 ? 7.414 -13.610 -12.402 1.00 83.19 117 ARG A N 1
ATOM 928 C CA . ARG A 1 117 ? 8.054 -13.181 -13.652 1.00 83.19 117 ARG A CA 1
ATOM 929 C C . ARG A 1 117 ? 7.821 -11.697 -13.925 1.00 83.19 117 ARG A C 1
ATOM 931 O O . ARG A 1 117 ? 8.774 -10.991 -14.249 1.00 83.19 117 ARG A O 1
ATOM 938 N N . LEU A 1 118 ? 6.584 -11.223 -13.776 1.00 78.69 118 LEU A N 1
ATOM 939 C CA . LEU A 1 118 ? 6.247 -9.821 -14.027 1.00 78.69 118 LEU A CA 1
ATOM 940 C C . LEU A 1 118 ? 6.950 -8.885 -13.033 1.00 78.69 118 LEU A C 1
ATOM 942 O O . LEU A 1 118 ? 7.469 -7.838 -13.415 1.00 78.69 118 LEU A O 1
ATOM 946 N N . LEU A 1 119 ? 7.032 -9.296 -11.767 1.00 81.06 119 LEU A N 1
ATOM 947 C CA . LEU A 1 119 ? 7.772 -8.577 -10.730 1.00 81.06 119 LEU A CA 1
ATOM 948 C C . LEU A 1 119 ? 9.270 -8.490 -11.022 1.00 81.06 119 LEU A C 1
ATOM 950 O O . LEU A 1 119 ? 9.878 -7.442 -10.807 1.00 81.06 119 LEU A O 1
ATOM 954 N N . GLU A 1 120 ? 9.870 -9.567 -11.521 1.00 80.81 120 GLU A N 1
ATOM 955 C CA . GLU A 1 120 ? 11.282 -9.569 -11.898 1.00 80.81 120 GLU A CA 1
ATOM 956 C C . GLU A 1 120 ? 11.542 -8.670 -13.111 1.00 80.81 120 GLU A C 1
ATOM 958 O O . GLU A 1 120 ? 12.489 -7.887 -13.117 1.00 80.81 120 GLU A O 1
ATOM 963 N N . GLN A 1 121 ? 10.676 -8.716 -14.125 1.00 78.56 121 GLN A N 1
ATOM 964 C CA . GLN A 1 121 ? 10.765 -7.804 -15.267 1.00 78.56 121 GLN A CA 1
ATOM 965 C C . GLN A 1 121 ? 10.664 -6.341 -14.824 1.00 78.56 121 GLN A C 1
ATOM 967 O O . GLN A 1 121 ? 11.475 -5.516 -15.249 1.00 78.56 121 GLN A O 1
ATOM 972 N N . HIS A 1 122 ? 9.728 -6.035 -13.924 1.00 79.56 122 HIS A N 1
ATOM 973 C CA . HIS A 1 122 ? 9.584 -4.698 -13.359 1.00 79.56 122 HIS A CA 1
ATOM 974 C C . HIS A 1 122 ? 10.842 -4.252 -12.611 1.00 79.56 122 HIS A C 1
ATOM 976 O O . HIS A 1 122 ? 11.355 -3.160 -12.836 1.00 79.56 122 HIS A O 1
ATOM 982 N N . ARG A 1 123 ? 11.393 -5.132 -11.772 1.00 79.50 123 ARG A N 1
ATOM 983 C CA . ARG A 1 123 ? 12.633 -4.876 -11.037 1.00 79.50 123 ARG A CA 1
ATOM 984 C C . ARG A 1 123 ? 13.792 -4.537 -11.973 1.00 79.50 123 ARG A C 1
ATOM 986 O O . ARG A 1 123 ? 14.557 -3.615 -11.703 1.00 79.50 123 ARG A O 1
ATOM 993 N N . ARG A 1 124 ? 13.943 -5.298 -13.059 1.00 78.56 124 ARG A N 1
ATOM 994 C CA . ARG A 1 124 ? 14.997 -5.061 -14.055 1.00 78.56 124 ARG A CA 1
ATOM 995 C C . ARG A 1 124 ? 14.800 -3.723 -14.755 1.00 78.56 124 ARG A C 1
ATOM 997 O O . ARG A 1 124 ? 15.781 -3.033 -14.988 1.00 78.56 124 ARG A O 1
ATOM 1004 N N . PHE A 1 125 ? 13.554 -3.351 -15.038 1.00 79.12 125 PHE A N 1
ATOM 1005 C CA . PHE A 1 125 ? 13.214 -2.052 -15.604 1.00 79.12 125 PHE A CA 1
ATOM 1006 C C . PHE A 1 125 ? 13.554 -0.886 -14.662 1.00 79.12 125 PHE A C 1
ATOM 1008 O O . PHE A 1 125 ? 14.195 0.068 -15.093 1.00 79.12 125 PHE A O 1
ATOM 1015 N N . GLU A 1 126 ? 13.198 -0.975 -13.378 1.00 78.56 126 GLU A N 1
ATOM 1016 C CA . GLU A 1 126 ? 13.524 0.055 -12.376 1.00 78.56 126 GLU A CA 1
ATOM 1017 C C . GLU A 1 126 ? 15.034 0.254 -12.202 1.00 78.56 126 GLU A C 1
ATOM 1019 O O . GLU A 1 126 ? 15.487 1.361 -11.912 1.00 78.56 126 GLU A O 1
ATOM 1024 N N . ALA A 1 127 ? 15.819 -0.809 -12.398 1.00 84.44 127 ALA A N 1
ATOM 1025 C CA . ALA A 1 127 ? 17.275 -0.759 -12.324 1.00 84.44 127 ALA A CA 1
ATOM 1026 C C . ALA A 1 127 ? 17.936 -0.078 -13.541 1.00 84.44 127 ALA A C 1
ATOM 1028 O O . ALA A 1 127 ? 19.127 0.232 -13.479 1.00 84.44 127 ALA A O 1
ATOM 1029 N N . LEU A 1 128 ? 17.203 0.159 -14.639 1.00 82.19 128 LEU A N 1
ATOM 1030 C CA . LEU A 1 128 ? 17.747 0.829 -15.823 1.00 82.19 128 LEU A CA 1
ATOM 1031 C C . LEU A 1 128 ? 18.011 2.322 -15.554 1.00 82.19 128 LEU A C 1
ATOM 1033 O O . LEU A 1 128 ? 17.266 2.955 -14.801 1.00 82.19 128 LEU A O 1
ATOM 1037 N N . PRO A 1 129 ? 19.011 2.937 -16.211 1.00 89.56 129 PRO A N 1
ATOM 1038 C CA . PRO A 1 129 ? 19.186 4.385 -16.207 1.00 89.56 129 PRO A CA 1
ATOM 1039 C C . PRO A 1 129 ? 17.922 5.122 -16.692 1.00 89.56 129 PRO A C 1
ATOM 1041 O O . PRO A 1 129 ? 17.250 4.636 -17.604 1.00 89.56 129 PRO A O 1
ATOM 1044 N N . PRO A 1 130 ? 17.617 6.333 -16.185 1.00 87.75 130 PRO A N 1
ATOM 1045 C CA . PRO A 1 130 ? 16.387 7.056 -16.532 1.00 87.75 130 PRO A CA 1
ATOM 1046 C C . PRO A 1 130 ? 16.169 7.240 -18.040 1.00 87.75 130 PRO A C 1
ATOM 1048 O O . PRO A 1 130 ? 15.061 7.067 -18.535 1.00 87.75 130 PRO A O 1
ATOM 1051 N N . MET A 1 131 ? 17.237 7.528 -18.791 1.00 87.94 131 MET A N 1
ATOM 1052 C CA . MET A 1 131 ? 17.156 7.682 -20.246 1.00 87.94 131 MET A CA 1
ATOM 1053 C C . MET A 1 131 ? 16.750 6.377 -20.949 1.00 87.94 131 MET A C 1
ATOM 1055 O O . MET A 1 131 ? 16.029 6.408 -21.943 1.00 87.94 131 MET A O 1
ATOM 1059 N N . GLU A 1 132 ? 17.202 5.228 -20.449 1.00 81.38 132 GLU A N 1
ATOM 1060 C CA . GLU A 1 132 ? 16.830 3.924 -21.002 1.00 81.38 132 GLU A CA 1
ATOM 1061 C C . GLU A 1 132 ? 15.395 3.548 -20.636 1.00 81.38 132 GLU A C 1
ATOM 1063 O O . GLU A 1 132 ? 14.676 3.008 -21.477 1.00 81.38 132 GLU A O 1
ATOM 1068 N N . GLN A 1 133 ? 14.948 3.904 -19.428 1.00 80.56 133 GLN A N 1
ATOM 1069 C CA . GLN A 1 133 ? 13.553 3.734 -19.029 1.00 80.56 133 GLN A CA 1
ATOM 1070 C C . GLN A 1 133 ? 12.607 4.507 -19.954 1.00 80.56 133 GLN A C 1
ATOM 1072 O O . GLN A 1 133 ? 11.636 3.931 -20.441 1.00 80.56 133 GLN A O 1
ATOM 1077 N N . GLU A 1 134 ? 12.898 5.781 -20.239 1.00 86.81 134 GLU A N 1
ATOM 1078 C CA . GLU A 1 134 ? 12.079 6.599 -21.146 1.00 86.81 134 GLU A CA 1
ATOM 1079 C C . GLU A 1 134 ? 12.076 6.042 -22.572 1.00 86.81 134 GLU A C 1
ATOM 1081 O O . GLU A 1 134 ? 11.009 5.861 -23.158 1.00 86.81 134 GLU A O 1
ATOM 1086 N N . ARG A 1 135 ? 13.241 5.637 -23.100 1.00 86.06 135 ARG A N 1
ATOM 1087 C CA . ARG A 1 135 ? 13.316 4.979 -24.418 1.00 86.06 135 ARG A CA 1
ATOM 1088 C C . ARG A 1 135 ? 12.441 3.732 -24.487 1.00 86.06 135 ARG A C 1
ATOM 1090 O O . ARG A 1 135 ? 11.779 3.508 -25.501 1.00 86.06 135 ARG A O 1
ATOM 1097 N N . LEU A 1 136 ? 12.438 2.921 -23.430 1.00 82.56 136 LEU A N 1
ATOM 1098 C CA . LEU A 1 136 ? 11.637 1.706 -23.383 1.00 82.5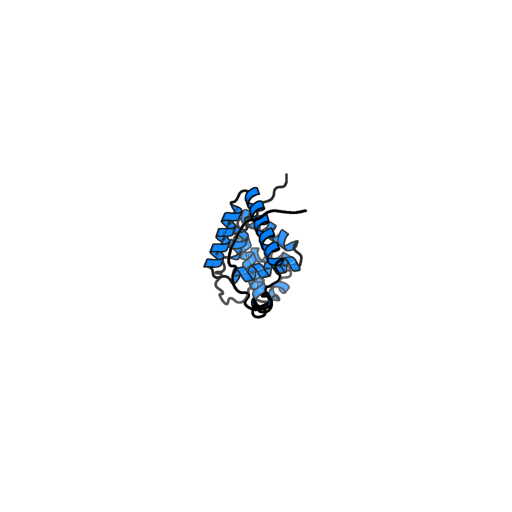6 136 LEU A CA 1
ATOM 1099 C C . LEU A 1 136 ? 10.138 2.025 -23.282 1.00 82.56 136 LEU A C 1
ATOM 1101 O O . LEU A 1 136 ? 9.346 1.417 -24.000 1.00 82.56 136 LEU A O 1
ATOM 1105 N N . LYS A 1 137 ? 9.740 3.009 -22.466 1.00 81.62 137 LYS A N 1
ATOM 1106 C CA . LYS A 1 137 ? 8.347 3.488 -22.395 1.00 81.62 137 LYS A CA 1
ATOM 1107 C C . LYS A 1 137 ? 7.855 3.989 -23.753 1.00 81.62 137 LYS A C 1
ATOM 1109 O O . LYS A 1 137 ? 6.769 3.601 -24.176 1.00 81.62 137 LYS A O 1
ATOM 1114 N N . ASP A 1 138 ? 8.656 4.790 -24.452 1.00 84.31 138 ASP A N 1
ATOM 1115 C CA . ASP A 1 138 ? 8.322 5.319 -25.780 1.00 84.31 138 ASP A CA 1
ATOM 1116 C C . ASP A 1 138 ? 8.239 4.2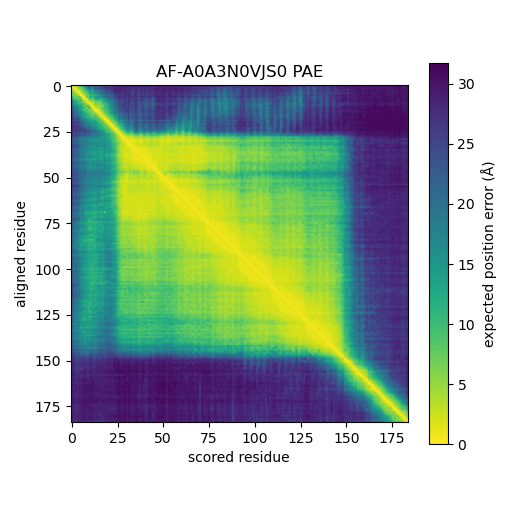20 -26.840 1.00 84.31 138 ASP A C 1
ATOM 1118 O O . ASP A 1 138 ? 7.404 4.271 -27.747 1.00 84.31 138 ASP A O 1
ATOM 1122 N N . PHE A 1 139 ? 9.112 3.214 -26.753 1.00 82.19 139 PHE A N 1
ATOM 1123 C CA . PHE A 1 139 ? 9.042 2.035 -27.608 1.00 82.19 139 PHE A CA 1
ATOM 1124 C C . PHE A 1 139 ? 7.719 1.284 -27.408 1.00 82.19 139 PHE A C 1
ATOM 1126 O O . PHE A 1 139 ? 7.001 1.053 -28.381 1.00 82.19 139 PHE A O 1
ATOM 1133 N N . TYR A 1 140 ? 7.357 0.968 -26.160 1.00 75.50 140 TYR A N 1
ATOM 1134 C CA . TYR A 1 140 ? 6.101 0.274 -25.864 1.00 75.50 140 TYR A CA 1
ATOM 1135 C C . TYR A 1 140 ? 4.870 1.108 -26.216 1.00 75.50 140 TYR A C 1
ATOM 1137 O O . TYR A 1 140 ? 3.930 0.565 -26.790 1.00 75.50 140 TYR A O 1
ATOM 1145 N N . ARG A 1 141 ? 4.874 2.419 -25.934 1.00 79.88 141 ARG A N 1
ATOM 1146 C CA . ARG A 1 141 ? 3.770 3.320 -26.293 1.00 79.88 141 ARG A CA 1
ATOM 1147 C C . ARG A 1 141 ? 3.501 3.281 -27.794 1.00 79.88 141 ARG A C 1
ATOM 1149 O O . ARG A 1 141 ? 2.380 2.986 -28.192 1.00 79.88 141 ARG A O 1
ATOM 1156 N N . ARG A 1 142 ? 4.538 3.478 -28.615 1.00 81.56 142 ARG A N 1
ATOM 1157 C CA . ARG A 1 142 ? 4.413 3.424 -30.080 1.00 81.56 142 ARG A CA 1
ATOM 1158 C C . ARG A 1 142 ? 3.949 2.061 -30.571 1.00 81.56 142 ARG A C 1
ATOM 1160 O O . ARG A 1 142 ? 3.156 1.991 -31.499 1.00 81.56 142 ARG A O 1
ATOM 1167 N N . ASN A 1 143 ? 4.433 0.983 -29.961 1.00 79.75 143 ASN A N 1
ATOM 1168 C CA . ASN A 1 143 ? 4.042 -0.366 -30.350 1.00 79.75 143 ASN A CA 1
ATOM 1169 C C . ASN A 1 143 ? 2.556 -0.645 -30.046 1.00 79.75 143 ASN A C 1
ATOM 1171 O O . ASN A 1 143 ? 1.852 -1.174 -30.900 1.00 79.75 143 ASN A O 1
ATOM 1175 N N . ILE A 1 144 ? 2.061 -0.231 -28.875 1.00 74.00 144 ILE A N 1
ATOM 1176 C CA . ILE A 1 144 ? 0.639 -0.344 -28.507 1.00 74.00 144 ILE A CA 1
ATOM 1177 C C . ILE A 1 144 ? -0.229 0.541 -29.410 1.00 74.00 144 ILE A C 1
ATOM 1179 O O . ILE A 1 144 ? -1.272 0.098 -29.884 1.00 74.00 144 ILE A O 1
ATOM 1183 N N . GLU A 1 145 ? 0.203 1.773 -29.689 1.00 71.38 145 GLU A N 1
ATOM 1184 C CA . GLU A 1 145 ? -0.489 2.674 -30.617 1.00 71.38 145 GLU A CA 1
ATOM 1185 C C . GLU A 1 145 ? -0.574 2.062 -32.020 1.00 71.38 145 GLU A C 1
ATOM 1187 O O . GLU A 1 145 ? -1.653 2.019 -32.598 1.00 71.38 145 GLU A O 1
ATOM 1192 N N . GLN A 1 146 ? 0.524 1.511 -32.544 1.00 67.81 146 GLN A N 1
ATOM 1193 C CA . GLN A 1 146 ? 0.536 0.820 -33.837 1.00 67.81 146 GLN A CA 1
ATOM 1194 C C . GLN A 1 146 ? -0.399 -0.392 -33.863 1.00 67.81 146 GLN A C 1
ATOM 1196 O O . GLN A 1 146 ? -1.099 -0.585 -34.852 1.00 67.81 146 GLN A O 1
ATOM 1201 N N . GLN A 1 147 ? -0.455 -1.181 -32.786 1.00 60.03 147 GLN A N 1
ATOM 1202 C CA . GLN A 1 147 ? -1.395 -2.299 -32.681 1.00 60.03 147 GLN A CA 1
ATOM 1203 C C . GLN A 1 147 ? -2.857 -1.832 -32.657 1.00 60.03 147 GLN A C 1
ATOM 1205 O O . GLN A 1 147 ? -3.693 -2.447 -33.309 1.00 60.03 147 GLN A O 1
ATOM 1210 N N . ASN A 1 148 ? -3.163 -0.724 -31.978 1.00 62.88 148 ASN A N 1
ATOM 1211 C CA . ASN A 1 148 ? -4.511 -0.146 -31.944 1.00 62.88 148 ASN A CA 1
ATOM 1212 C C . ASN A 1 148 ? -4.916 0.569 -33.247 1.00 62.88 148 ASN A C 1
ATOM 1214 O O . ASN A 1 148 ? -6.104 0.806 -33.462 1.00 62.88 148 ASN A O 1
ATOM 1218 N N . LEU A 1 149 ? -3.954 0.941 -34.098 1.00 59.19 149 LEU A N 1
ATOM 1219 C CA . LEU A 1 149 ? -4.197 1.545 -35.416 1.00 59.19 149 LEU A CA 1
ATOM 1220 C C . LEU A 1 149 ? -4.486 0.503 -36.506 1.00 59.19 149 LEU A C 1
ATOM 1222 O O . LEU A 1 149 ? -5.008 0.857 -37.564 1.00 59.19 149 LEU A O 1
ATOM 1226 N N . LEU A 1 150 ? -4.164 -0.770 -36.269 1.00 47.84 150 LEU A N 1
ATOM 1227 C CA . LEU A 1 150 ? -4.572 -1.858 -37.147 1.00 47.84 150 LEU A CA 1
ATOM 1228 C C . LEU A 1 150 ? -6.042 -2.183 -36.840 1.00 47.84 150 LEU A C 1
ATOM 1230 O O . LEU A 1 150 ? -6.351 -2.522 -35.695 1.00 47.84 150 LEU A O 1
ATOM 1234 N N . PRO A 1 151 ? -6.974 -2.083 -37.812 1.00 50.78 151 PRO A N 1
ATOM 1235 C CA . PRO A 1 151 ? -8.336 -2.542 -37.579 1.00 50.78 151 PRO A CA 1
ATOM 1236 C C . PRO A 1 151 ? -8.274 -4.013 -37.149 1.00 50.78 151 PRO A C 1
ATOM 1238 O O . PRO A 1 151 ? -7.445 -4.758 -37.687 1.00 50.78 151 PRO A O 1
ATOM 1241 N N . PRO A 1 152 ? -9.119 -4.462 -36.201 1.00 49.34 152 PRO A N 1
ATOM 1242 C CA . PRO A 1 152 ? -9.196 -5.881 -35.904 1.00 49.34 152 PRO A CA 1
ATOM 1243 C C . PRO A 1 152 ? -9.440 -6.601 -37.231 1.00 49.34 152 PRO A C 1
ATOM 1245 O O . PRO A 1 152 ? -10.302 -6.186 -38.012 1.00 49.34 152 PRO A O 1
ATOM 1248 N N . LEU A 1 153 ? -8.645 -7.632 -37.522 1.00 44.62 153 LEU A N 1
ATOM 1249 C CA . LEU A 1 153 ? -8.828 -8.494 -38.689 1.00 44.62 153 LEU A CA 1
ATOM 1250 C C . LEU A 1 153 ? -10.116 -9.309 -38.483 1.00 44.62 153 LEU A C 1
ATOM 1252 O O . LEU A 1 153 ? -10.089 -10.500 -38.208 1.00 44.62 153 LEU A O 1
ATOM 1256 N N . VAL A 1 154 ? -11.263 -8.632 -38.542 1.00 53.81 154 VAL A N 1
ATOM 1257 C CA . VAL A 1 154 ? -12.604 -9.230 -38.547 1.00 53.81 154 VAL A CA 1
ATOM 1258 C C . VAL A 1 154 ? -12.964 -9.675 -39.966 1.00 53.81 154 VAL A C 1
ATOM 1260 O O . VAL A 1 154 ? -13.960 -10.358 -40.172 1.00 53.81 154 VAL A O 1
ATOM 1263 N N . GLN A 1 155 ? -12.148 -9.323 -40.963 1.00 54.41 155 GLN A N 1
ATOM 1264 C CA . GLN A 1 155 ? -12.312 -9.845 -42.310 1.00 54.41 155 GLN A CA 1
ATOM 1265 C C . GLN A 1 155 ? -11.590 -11.195 -42.410 1.00 54.41 155 GLN A C 1
ATOM 1267 O O . GLN A 1 155 ? -10.372 -11.231 -42.209 1.00 54.41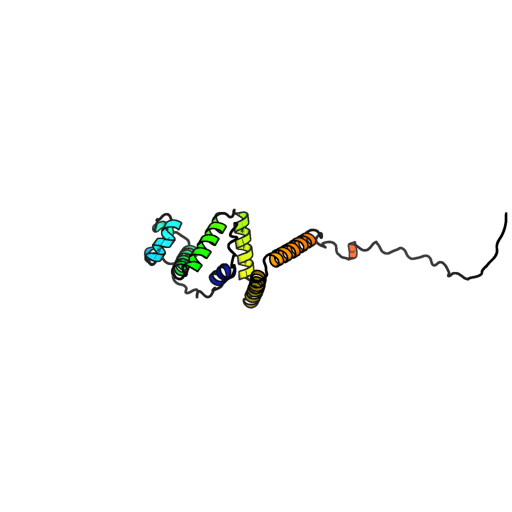 155 GLN A O 1
ATOM 1272 N N . PRO A 1 156 ? -12.299 -12.304 -42.702 1.00 56.50 156 PRO A N 1
ATOM 1273 C CA . PRO A 1 156 ? -11.637 -13.561 -43.019 1.00 56.50 156 PRO A CA 1
ATOM 1274 C C . PRO A 1 156 ? -10.695 -13.336 -44.204 1.00 56.50 156 PRO A C 1
ATOM 1276 O O . PRO A 1 156 ? -11.012 -12.550 -45.103 1.00 56.50 156 PRO A O 1
ATOM 1279 N N . LEU A 1 157 ? -9.540 -14.008 -44.194 1.00 50.53 157 LEU A N 1
ATOM 1280 C CA . LEU A 1 157 ? -8.454 -13.820 -45.168 1.00 50.53 157 LEU A CA 1
ATOM 1281 C C . LEU A 1 157 ? -8.926 -13.983 -46.629 1.00 50.53 157 LEU A C 1
ATOM 1283 O O . LEU A 1 157 ? -8.357 -13.375 -47.531 1.00 50.53 157 LEU A O 1
ATOM 1287 N N . ASP A 1 158 ? -10.018 -14.721 -46.841 1.00 52.72 158 ASP A N 1
ATOM 1288 C CA . ASP A 1 158 ? -10.693 -14.899 -48.131 1.00 52.72 158 ASP A CA 1
ATOM 1289 C C . ASP A 1 158 ? -11.289 -13.607 -48.721 1.00 52.72 158 ASP A C 1
ATOM 1291 O O . ASP A 1 158 ? -11.436 -13.495 -49.933 1.00 52.72 158 ASP A O 1
ATOM 1295 N N . SER A 1 159 ? -11.597 -12.604 -47.892 1.00 53.75 159 SER A N 1
ATOM 1296 C CA . SER A 1 159 ? -12.211 -11.329 -48.317 1.00 53.75 159 SER A CA 1
ATOM 1297 C C . SER A 1 159 ? -11.203 -10.343 -48.917 1.00 53.75 159 SER A C 1
ATOM 1299 O O . SER A 1 159 ? -11.594 -9.368 -49.555 1.00 53.75 159 SER A O 1
ATOM 1301 N N . LEU A 1 160 ? -9.908 -10.569 -48.669 1.00 50.28 160 LEU A N 1
ATOM 1302 C CA . LEU A 1 160 ? -8.806 -9.707 -49.110 1.00 50.28 160 LEU A CA 1
ATOM 1303 C C . LEU A 1 160 ? -8.154 -10.200 -50.412 1.00 50.28 160 LEU A C 1
ATOM 1305 O O . LEU A 1 160 ? -7.268 -9.531 -50.945 1.00 50.28 160 LEU A O 1
ATOM 1309 N N . LEU A 1 161 ? -8.588 -11.350 -50.936 1.00 48.72 161 LEU A N 1
ATOM 1310 C CA . LEU A 1 161 ? -8.167 -11.850 -52.240 1.00 48.72 161 LEU A CA 1
ATOM 1311 C C . LEU A 1 161 ? -9.091 -11.265 -53.323 1.00 48.72 161 LEU A C 1
ATOM 1313 O O . LEU A 1 161 ? -10.312 -11.393 -53.210 1.00 48.72 161 LEU A O 1
ATOM 1317 N N . PRO A 1 162 ? -8.563 -10.626 -54.386 1.00 49.66 162 PRO A N 1
ATOM 1318 C CA . PRO A 1 162 ? -9.389 -10.283 -55.538 1.00 49.66 162 PRO A CA 1
ATOM 1319 C C . PRO A 1 162 ? -10.014 -11.567 -56.102 1.00 49.66 162 PRO A C 1
ATOM 1321 O O . PRO A 1 162 ? -9.359 -12.611 -56.123 1.00 49.66 162 PRO A O 1
ATOM 1324 N N . ALA A 1 163 ? -11.284 -11.489 -56.522 1.00 51.66 163 ALA A N 1
ATOM 1325 C CA . ALA A 1 163 ? -12.040 -12.614 -57.079 1.00 51.66 163 ALA A CA 1
ATOM 1326 C C . ALA A 1 163 ? -11.188 -13.433 -58.073 1.00 51.66 163 ALA A C 1
ATOM 1328 O O . ALA A 1 163 ? -10.387 -12.835 -58.802 1.00 51.66 163 ALA A O 1
ATOM 1329 N N . PRO A 1 164 ? -11.335 -14.774 -58.119 1.00 47.44 164 PRO A N 1
ATOM 1330 C CA . PRO A 1 164 ? -10.495 -15.621 -58.957 1.00 47.44 164 PRO A CA 1
ATOM 1331 C C . PRO A 1 164 ? -10.508 -15.109 -60.399 1.00 47.44 164 PRO A C 1
ATOM 1333 O O . PRO A 1 164 ? -11.571 -14.889 -60.983 1.00 47.44 164 PRO A O 1
ATOM 1336 N N . LEU A 1 165 ? -9.308 -14.875 -60.938 1.00 42.22 165 LEU A N 1
ATOM 1337 C CA . LEU A 1 165 ? -9.113 -14.369 -62.292 1.00 42.22 165 LEU A CA 1
ATOM 1338 C 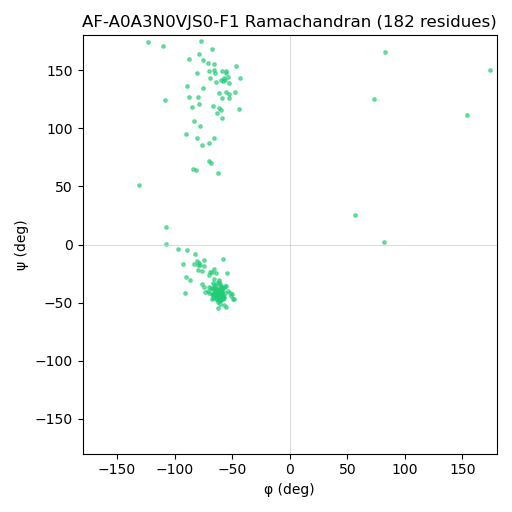C . LEU A 1 165 ? -9.877 -15.253 -63.297 1.00 42.22 165 LEU A C 1
ATOM 1340 O O . LEU A 1 165 ? -9.849 -16.481 -63.162 1.00 42.22 165 LEU A O 1
ATOM 1344 N N . PRO A 1 166 ? -10.541 -14.665 -64.312 1.00 46.47 166 PRO A N 1
ATOM 1345 C C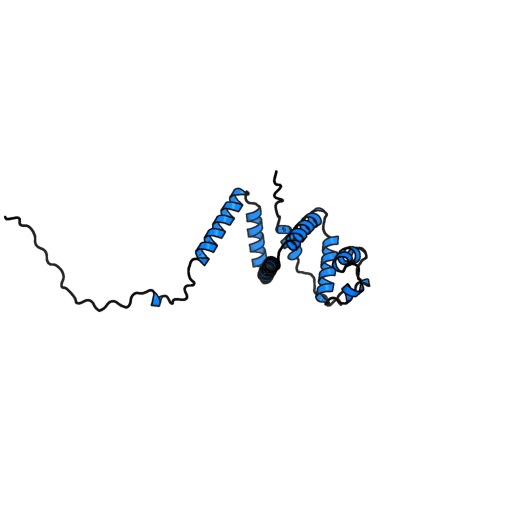A . PRO A 1 166 ? -11.165 -15.448 -65.372 1.00 46.47 166 PRO A CA 1
ATOM 1346 C C . PRO A 1 166 ? -10.107 -16.314 -66.084 1.00 46.47 166 PRO A C 1
ATOM 1348 O O . PRO A 1 166 ? -8.942 -15.911 -66.166 1.00 46.47 166 PRO A O 1
ATOM 1351 N N . PRO A 1 167 ? -10.472 -17.502 -66.605 1.00 41.06 167 PRO A N 1
ATOM 1352 C CA . PRO A 1 167 ? -9.509 -18.407 -67.222 1.00 41.06 167 PRO A CA 1
ATOM 1353 C C . PRO A 1 167 ? -8.841 -17.751 -68.439 1.00 41.06 167 PRO A C 1
ATOM 1355 O O . PRO A 1 167 ? -9.508 -17.201 -69.316 1.00 41.06 167 PRO A O 1
ATOM 1358 N N . LEU A 1 168 ? -7.508 -17.807 -68.474 1.00 37.97 168 LEU A N 1
ATOM 1359 C CA . LEU A 1 168 ? -6.679 -17.219 -69.524 1.00 37.97 168 LEU A CA 1
ATOM 1360 C C . LEU A 1 168 ? -6.914 -17.938 -70.863 1.00 37.97 168 LEU A C 1
ATOM 1362 O O . LEU A 1 168 ? -6.626 -19.129 -70.990 1.00 37.97 168 LEU A O 1
ATOM 1366 N N . LEU A 1 169 ? -7.381 -17.206 -71.881 1.00 39.50 169 LEU A N 1
ATOM 1367 C CA . LEU A 1 169 ? -7.278 -17.640 -73.277 1.00 39.50 169 LEU A CA 1
ATOM 1368 C C . LEU A 1 169 ? -5.793 -17.789 -73.623 1.00 39.50 169 LEU A C 1
ATOM 1370 O O . LEU A 1 169 ? -5.023 -16.831 -73.561 1.00 39.50 169 LEU A O 1
ATOM 1374 N N . SER A 1 170 ? -5.397 -19.015 -73.944 1.00 37.81 170 SER A N 1
ATOM 1375 C CA . SER A 1 170 ? -4.030 -19.397 -74.276 1.00 37.81 170 SER A CA 1
ATOM 1376 C C . SER A 1 170 ? -3.580 -18.669 -75.544 1.00 37.81 170 SER A C 1
ATOM 1378 O O . SER A 1 170 ? -4.099 -18.938 -76.626 1.00 37.81 170 SER A O 1
ATOM 1380 N N . THR A 1 171 ? -2.609 -17.766 -75.444 1.00 43.84 171 THR A N 1
ATOM 1381 C CA . THR A 1 171 ? -1.853 -17.316 -76.618 1.00 43.84 171 THR A CA 1
ATOM 1382 C C . THR A 1 171 ? -0.640 -18.237 -76.812 1.00 43.84 171 THR A C 1
ATOM 1384 O O . THR A 1 171 ? 0.000 -18.617 -75.827 1.00 43.84 171 THR A O 1
ATOM 1387 N N . PRO A 1 172 ? -0.330 -18.671 -78.049 1.00 42.50 172 PRO A N 1
ATOM 1388 C CA . PRO A 1 172 ? 0.812 -19.545 -78.312 1.00 42.50 172 PRO A CA 1
ATOM 1389 C C . PRO A 1 172 ? 2.154 -18.801 -78.145 1.00 42.50 172 PRO A C 1
ATOM 1391 O O . PRO A 1 172 ? 2.194 -17.572 -78.249 1.00 42.50 172 PRO A O 1
ATOM 1394 N N . PRO A 1 173 ? 3.259 -19.528 -77.874 1.00 38.69 173 PRO A N 1
ATOM 1395 C CA . PRO A 1 173 ? 4.545 -18.941 -77.504 1.00 38.69 173 PRO A CA 1
ATOM 1396 C C . PRO A 1 173 ? 5.290 -18.318 -78.703 1.00 38.69 173 PRO A C 1
ATOM 1398 O O . PRO A 1 173 ? 5.045 -18.692 -79.853 1.00 38.69 173 PRO A O 1
ATOM 1401 N N . PRO A 1 174 ? 6.232 -17.390 -78.448 1.00 46.78 174 PRO A N 1
ATOM 1402 C CA . PRO A 1 174 ? 6.930 -16.645 -79.489 1.00 46.78 174 PRO A CA 1
ATOM 1403 C C . PRO A 1 174 ? 7.989 -17.507 -80.190 1.00 46.78 174 PRO A C 1
ATOM 1405 O O . PRO A 1 174 ? 8.789 -18.177 -79.538 1.00 46.78 174 PRO A O 1
ATOM 1408 N N . THR A 1 175 ? 8.042 -17.448 -81.522 1.00 37.81 175 THR A N 1
ATOM 1409 C CA . THR A 1 175 ? 9.185 -17.936 -82.309 1.00 37.81 175 THR A CA 1
ATOM 1410 C C . THR A 1 175 ? 9.955 -16.747 -82.883 1.00 37.81 175 THR A C 1
ATOM 1412 O O . THR A 1 175 ? 9.388 -15.878 -83.540 1.00 37.81 175 THR A O 1
ATOM 1415 N N . SER A 1 176 ? 11.250 -16.712 -82.568 1.00 39.16 176 SER A N 1
ATOM 1416 C CA . SER A 1 176 ? 12.284 -15.773 -83.021 1.00 39.16 176 SER A CA 1
ATOM 1417 C C . SER A 1 176 ? 12.297 -15.515 -84.528 1.00 39.16 176 SER A C 1
ATOM 1419 O O . SER A 1 176 ? 12.018 -16.444 -85.284 1.00 39.16 176 SER A O 1
ATOM 1421 N N . THR A 1 177 ? 12.791 -14.339 -84.958 1.00 39.59 177 THR A N 1
ATOM 1422 C CA . THR A 1 177 ? 13.904 -14.173 -85.941 1.00 39.59 177 THR A CA 1
ATOM 1423 C C . THR A 1 177 ? 14.115 -12.685 -86.322 1.00 39.59 177 THR A C 1
ATOM 1425 O O . THR A 1 177 ? 13.178 -11.899 -86.196 1.00 39.59 177 THR A O 1
ATOM 1428 N N . PRO A 1 178 ? 15.354 -12.262 -86.673 1.00 45.56 178 PRO A N 1
ATOM 1429 C CA . PRO A 1 178 ? 15.922 -10.950 -86.353 1.00 45.56 178 PRO A CA 1
ATOM 1430 C C . PRO A 1 178 ? 16.089 -10.003 -87.558 1.00 45.56 178 PRO A C 1
ATOM 1432 O O . PRO A 1 178 ? 16.057 -10.441 -88.699 1.00 45.56 178 PRO A O 1
ATOM 1435 N N . GLY A 1 179 ? 16.420 -8.737 -87.258 1.00 37.66 179 GLY A N 1
ATOM 1436 C CA . GLY A 1 179 ? 17.272 -7.857 -88.075 1.00 37.66 179 GLY A CA 1
ATOM 1437 C C . GLY A 1 179 ? 16.687 -7.287 -89.375 1.00 37.66 179 GLY A C 1
ATOM 1438 O O . GLY A 1 179 ? 16.323 -8.020 -90.283 1.00 37.66 179 GLY A O 1
ATOM 1439 N N . GLY A 1 180 ? 16.723 -5.958 -89.520 1.00 33.69 180 GLY A N 1
ATOM 1440 C CA . GLY A 1 180 ? 16.524 -5.303 -90.818 1.00 33.69 180 GLY A CA 1
ATOM 1441 C C . GLY A 1 180 ? 15.983 -3.880 -90.715 1.00 33.69 180 GLY A C 1
ATOM 1442 O O . GLY A 1 180 ? 14.850 -3.671 -90.307 1.00 33.69 180 GLY A O 1
ATOM 1443 N N . LEU A 1 181 ? 16.825 -2.914 -91.075 1.00 36.19 181 LEU A N 1
ATOM 1444 C CA . LEU A 1 181 ? 16.557 -1.476 -91.167 1.00 36.19 181 LEU A CA 1
ATOM 1445 C C . LEU A 1 181 ? 15.802 -1.072 -92.460 1.00 36.19 181 LEU A C 1
ATOM 1447 O O . LEU A 1 181 ? 15.913 -1.764 -93.469 1.00 36.19 181 LEU A O 1
ATOM 1451 N N . LEU A 1 182 ? 15.252 0.160 -92.417 1.00 31.88 182 LEU A N 1
ATOM 1452 C CA . LEU A 1 182 ? 14.875 1.114 -93.499 1.00 31.88 182 LEU A CA 1
ATOM 1453 C C . LEU A 1 182 ? 13.513 0.936 -94.211 1.00 31.88 182 LEU A C 1
ATOM 1455 O O . LEU A 1 182 ? 12.981 -0.171 -94.210 1.00 31.88 182 LEU A O 1
ATOM 1459 N N . PRO A 1 183 ? 13.022 1.942 -94.988 1.00 42.50 183 PRO A N 1
ATOM 1460 C CA . PRO A 1 183 ? 13.139 3.427 -94.948 1.00 42.50 183 PRO A CA 1
ATOM 1461 C C . PRO A 1 1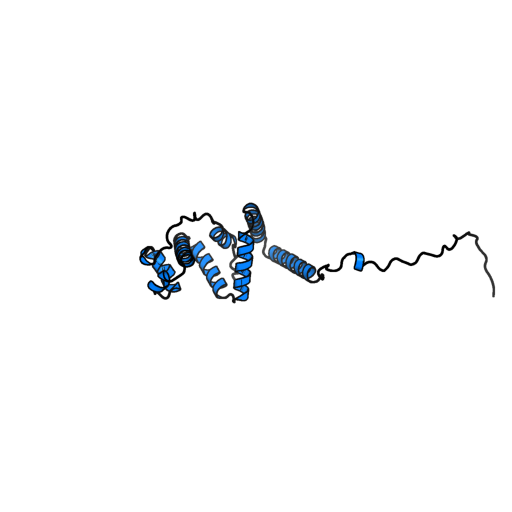83 ? 11.722 4.093 -94.875 1.00 42.50 183 PRO A C 1
ATOM 1463 O O . PRO A 1 183 ? 10.723 3.379 -94.870 1.00 42.50 183 PRO A O 1
ATOM 1466 N N . TYR A 1 184 ? 11.507 5.407 -94.719 1.00 40.09 184 TYR A N 1
ATOM 1467 C CA . TYR A 1 184 ? 11.899 6.586 -95.518 1.00 40.09 184 TYR A CA 1
ATOM 1468 C C . TYR A 1 184 ? 11.882 7.854 -94.658 1.00 40.09 184 TYR A C 1
ATOM 1470 O O . TYR A 1 184 ? 11.011 7.936 -93.762 1.00 40.09 184 TYR A O 1
#

Foldseek 3Di:
DDPPPQQPCVLVCVLVPPPPPPPPVDFQDQLVRADPQLNVVCCVVQVNDSVSLRVDPSVVSNVSRVVSVSCVVDDPVSVVSVVVVVVVLVPDDPVRNVVVVVVVVVLVPDDPVVNVVVSVVVVVLSPDDPVVNVVVVVVVVVVVVVVVPDDPCPDDPVVVDDDPDDDDDDDDDDDDDDDDDDDD

Sequence (184 aa):
MEVVVRLDLRHFLAVLLMATSSQLLAAAPQWQNLSPQQQALIAPAIKGEAAVFDQLPDQRRQRLAEGASRWLQMSADQRAEASQQLATWQRMNAVERQQVLERRAEFRSLPSFEQGRLLEQHRRFEALPPMEQERLKDFYRRNIEQQNLLPPLVQPLDSLLPAPLPPLLSTPPPTSTPGGLLPY

Organism: NCBI:txid2689987

Solvent-accessible surface area (backbone atoms only — not comparable to full-atom values): 11577 Å² total; per-residue (Å²): 136,83,80,77,74,80,78,66,59,64,56,68,43,54,74,69,62,68,78,74,71,76,81,64,90,62,78,52,63,44,61,88,76,47,52,73,71,40,46,65,64,45,28,73,82,52,75,63,40,59,71,60,49,60,71,42,56,52,71,56,32,38,52,51,52,54,49,33,53,51,59,71,71,44,53,73,67,54,47,53,52,50,49,52,52,49,53,52,57,69,69,46,52,74,67,58,47,48,56,52,51,50,55,48,52,55,53,68,68,44,55,70,70,57,43,51,51,53,50,50,54,49,52,56,50,69,71,43,58,70,72,55,43,51,53,51,51,53,50,51,50,53,52,53,51,53,56,71,69,48,75,78,82,80,63,58,76,76,76,78,52,78,76,83,75,77,84,78,80,84,76,83,83,90,77,88,87,82,90,86,85,87,86,135

Secondary structure (DSSP, 8-state):
--------HHHHHHHHH--------PPPPPGGGS-HHHHHHHGGGGTT-HHHHHHS-HHHHHHHHHHHHHHHHS-HHHHHHHHHHHHHHHHS-HHHHHHHHHHHHHHHHS-HHHHHHHHHHHHHHHTS-HHHHHHHHHHHHHHHHHHHHSPP--S-GGGGS--PPPPPP-PPPP----------

Radius of gyration: 31.99 Å; Cα contacts (8 Å, |Δi|>4): 53; chains: 1; bounding box: 41×40×117 Å

pLDDT: mean 70.62, std 19.83, range [30.06, 92.0]

Mean predicted aligned error: 15.69 Å